Protein 2DTJ (pdb70)

Structure (mmCIF, N/CA/C/O backbone):
data_2DTJ
#
_entry.id   2DTJ
#
_cell.length_a   79.989
_cell.length_b   59.010
_cell.length_c   75.782
_cell.angle_alpha   90.00
_cell.angle_beta   116.25
_cell.angle_gamma   90.00
#
_symmetry.space_group_name_H-M   'C 1 2 1'
#
loop_
_entity.id
_entity.type
_entity.pdbx_description
1 polymer Aspartokinase
2 non-polymer THREONINE
3 non-polymer 'CITRIC ACID'
4 water water
#
loop_
_atom_site.group_PDB
_atom_site.id
_atom_site.type_symbol
_atom_site.label_atom_id
_atom_site.label_alt_id
_atom_site.label_comp_id
_atom_site.label_asym_id
_atom_site.label_entity_id
_atom_site.label_seq_id
_atom_site.pdbx_PDB_ins_code
_atom_site.Cartn_x
_atom_site.Cartn_y
_atom_site.Cartn_z
_atom_site.occupancy
_atom_site.B_iso_or_equiv
_atom_site.auth_seq_id
_atom_site.auth_comp_id
_atom_site.auth_asym_id
_atom_site.auth_atom_id
_atom_site.pdbx_PDB_model_num
ATOM 1 N N . ALA A 1 4 ? 19.687 -11.898 8.760 1.00 25.89 4 ALA A N 1
ATOM 2 C CA . ALA A 1 4 ? 18.958 -10.625 9.113 1.00 25.12 4 ALA A CA 1
ATOM 3 C C . ALA A 1 4 ? 19.476 -9.431 8.367 1.00 20.89 4 ALA A C 1
ATOM 4 O O . ALA A 1 4 ? 20.664 -9.120 8.428 1.00 24.04 4 ALA A O 1
ATOM 6 N N . VAL A 1 5 ? 18.556 -8.708 7.699 1.00 23.72 5 VAL A N 1
ATOM 7 C CA . VAL A 1 5 ? 18.949 -7.552 6.930 1.00 22.35 5 VAL A CA 1
ATOM 8 C C . VAL A 1 5 ? 17.931 -6.442 7.260 1.00 18.45 5 VAL A C 1
ATOM 9 O O . VAL A 1 5 ? 16.783 -6.628 7.039 1.00 22.50 5 VAL A O 1
ATOM 13 N N . LEU A 1 6 ? 18.384 -5.338 7.796 1.00 18.02 6 LEU A N 1
ATOM 14 C CA . LEU A 1 6 ? 17.457 -4.273 8.244 1.00 17.19 6 LEU A CA 1
ATOM 15 C C . LEU A 1 6 ? 17.380 -3.199 7.169 1.00 18.57 6 LEU A C 1
ATOM 16 O O . LEU A 1 6 ? 18.399 -2.799 6.647 1.00 20.92 6 LEU A O 1
ATOM 21 N N . THR A 1 7 ? 16.174 -2.731 6.917 1.00 16.69 7 THR A N 1
ATOM 22 C CA . THR A 1 7 ? 15.934 -1.748 5.877 1.00 21.23 7 THR A CA 1
ATOM 23 C C . THR A 1 7 ? 15.537 -0.378 6.313 1.00 22.94 7 THR A C 1
ATOM 24 O O . THR A 1 7 ? 15.676 0.577 5.543 1.00 26.98 7 THR A O 1
ATOM 28 N N . GLY A 1 8 ? 15.094 -0.182 7.549 1.00 19.34 8 GLY A N 1
ATOM 29 C CA . GLY A 1 8 ? 14.740 1.184 7.905 1.00 16.44 8 GLY A CA 1
ATOM 30 C C . GLY A 1 8 ? 14.158 1.273 9.288 1.00 15.45 8 GLY A C 1
ATOM 31 O O . GLY A 1 8 ? 13.794 0.264 9.852 1.00 13.95 8 GLY A O 1
ATOM 32 N N . VAL A 1 9 ? 13.997 2.504 9.738 1.00 15.38 9 VAL A N 1
ATOM 33 C CA . VAL A 1 9 ? 13.334 2.888 10.990 1.00 12.80 9 VAL A CA 1
ATOM 34 C C . VAL A 1 9 ? 12.195 3.800 10.580 1.00 13.97 9 VAL A C 1
ATOM 35 O O . VAL A 1 9 ? 12.451 4.847 9.911 1.00 18.07 9 VAL A O 1
ATOM 39 N N . ALA A 1 10 ? 10.959 3.396 10.902 1.00 13.13 10 ALA A N 1
ATOM 40 C CA . ALA A 1 10 ? 9.769 4.191 10.499 1.00 12.17 10 ALA A CA 1
ATOM 41 C C . ALA A 1 10 ? 9.153 4.818 11.726 1.00 14.87 10 ALA A C 1
ATOM 42 O O . ALA A 1 10 ? 9.032 4.136 12.751 1.00 17.17 10 ALA A O 1
ATOM 44 N N . THR A 1 11 ? 8.704 6.064 11.637 1.00 13.51 11 THR A N 1
ATOM 45 C CA . THR A 1 11 ? 8.071 6.749 12.731 1.00 12.70 11 THR A CA 1
ATOM 46 C C . THR A 1 11 ? 6.726 7.272 12.309 1.00 13.92 11 THR A C 1
ATOM 47 O O . THR A 1 11 ? 6.469 7.566 11.111 1.00 17.22 11 THR A O 1
ATOM 51 N N . ASP A 1 12 ? 5.830 7.345 13.269 1.00 14.64 12 ASP A N 1
ATOM 52 C CA . ASP A 1 12 ? 4.476 7.845 12.992 1.00 15.86 12 ASP A CA 1
ATOM 53 C C . ASP A 1 12 ? 3.985 8.568 14.221 1.00 14.77 12 ASP A C 1
ATOM 54 O O . ASP A 1 12 ? 3.821 7.972 15.273 1.00 14.06 12 ASP A O 1
ATOM 59 N N . LYS A 1 13 ? 3.623 9.865 14.065 1.00 14.43 13 LYS A N 1
ATOM 60 C CA . LYS A 1 13 ? 3.076 10.637 15.158 1.00 15.36 13 LYS A CA 1
ATOM 61 C C . LYS A 1 13 ? 1.679 11.119 14.826 1.00 15.63 13 LYS A C 1
ATOM 62 O O . LYS A 1 13 ? 1.162 12.077 15.454 1.00 18.79 13 LYS A O 1
ATOM 68 N N . SER A 1 14 ? 1.041 10.411 13.912 1.00 16.81 14 SER A N 1
ATOM 69 C CA . SER A 1 14 ? -0.323 10.812 13.463 1.00 17.26 14 SER A CA 1
ATOM 70 C C . SER A 1 14 ? -1.437 9.952 14.031 1.00 16.74 14 SER A C 1
ATOM 71 O O . SER A 1 14 ? -2.618 10.069 13.591 1.00 16.75 14 SER A O 1
ATOM 74 N N . GLU A 1 15 ? -1.122 9.106 15.007 1.00 16.38 15 GLU A N 1
ATOM 75 C CA . GLU A 1 15 ? -2.161 8.170 15.512 1.00 15.58 15 GLU A CA 1
ATOM 76 C C . GLU A 1 15 ? -2.566 8.400 16.943 1.00 13.79 15 GLU A C 1
ATOM 77 O O . GLU A 1 15 ? -1.853 9.030 17.700 1.00 15.96 15 GLU A O 1
ATOM 83 N N . ALA A 1 16 ? -3.714 7.865 17.317 1.00 12.99 16 ALA A N 1
ATOM 84 C CA . ALA A 1 16 ? -4.154 7.870 18.737 1.00 11.74 16 ALA A CA 1
ATOM 85 C C . ALA A 1 16 ? -4.241 6.399 19.062 1.00 12.43 16 ALA A C 1
ATOM 86 O O . ALA A 1 16 ? -4.296 5.582 18.171 1.00 11.65 16 ALA A O 1
ATOM 88 N N . LYS A 1 17 ? -4.232 6.075 20.347 1.00 9.85 17 LYS A N 1
ATOM 89 C CA . LYS A 1 17 ? -4.491 4.671 20.662 1.00 11.21 17 LYS A CA 1
ATOM 90 C C . LYS A 1 17 ? -5.670 4.640 21.568 1.00 11.89 17 LYS A C 1
ATOM 91 O O . LYS A 1 17 ? -5.920 5.551 22.352 1.00 13.81 17 LYS A O 1
ATOM 97 N N . VAL A 1 18 ? -6.473 3.622 21.427 1.00 9.46 18 VAL A N 1
ATOM 98 C CA . VAL A 1 18 ? -7.694 3.455 22.189 1.00 8.52 18 VAL A CA 1
ATOM 99 C C . VAL A 1 18 ? -7.688 2.074 22.775 1.00 10.34 18 VAL A C 1
ATOM 100 O O . VAL A 1 18 ? -7.289 1.133 22.106 1.00 9.14 18 VAL A O 1
ATOM 104 N N . THR A 1 19 ? -8.043 1.964 24.046 1.00 8.84 19 THR A N 1
ATOM 105 C CA . THR A 1 19 ? -7.977 0.627 24.694 1.00 10.44 19 THR A CA 1
ATOM 106 C C . THR A 1 19 ? -9.270 0.274 25.340 1.00 10.15 19 THR A C 1
ATOM 107 O O . THR A 1 19 ? -9.804 1.067 26.170 1.00 11.42 19 THR A O 1
ATOM 111 N N . VAL A 1 20 ? -9.855 -0.868 25.000 1.00 8.90 20 VAL A N 1
ATOM 112 C CA . VAL A 1 20 ? -11.051 -1.400 25.614 1.00 11.87 20 VAL A CA 1
ATOM 113 C C . VAL A 1 20 ? -10.534 -2.273 26.780 1.00 9.75 20 VAL A C 1
ATOM 114 O O . VAL A 1 20 ? -9.769 -3.242 26.553 1.00 8.66 20 VAL A O 1
ATOM 118 N N . LEU A 1 21 ? -10.961 -1.973 28.002 1.00 10.30 21 LEU A N 1
ATOM 119 C CA . LEU A 1 21 ? -10.457 -2.677 29.145 1.00 10.07 21 LEU A CA 1
ATOM 120 C C . LEU A 1 21 ? -11.490 -3.581 29.760 1.00 10.05 21 LEU A C 1
ATOM 121 O O . LEU A 1 21 ? -12.631 -3.224 29.880 1.00 11.15 21 LEU A O 1
ATOM 126 N N . GLY A 1 22 ? -11.127 -4.795 30.026 1.00 10.23 22 GLY A N 1
ATOM 127 C CA . GLY A 1 22 ? -12.049 -5.697 30.697 1.00 12.04 22 GLY A CA 1
ATOM 128 C C . GLY A 1 22 ? -13.044 -6.405 29.833 1.00 11.65 22 GLY A C 1
ATOM 129 O O . GLY A 1 22 ? -14.151 -6.692 30.303 1.00 13.02 22 GLY A O 1
ATOM 130 N N . ILE A 1 23 ? -12.689 -6.730 28.570 1.00 10.28 23 ILE A N 1
ATOM 131 C CA . ILE A 1 23 ? -13.642 -7.404 27.683 1.00 12.31 23 ILE A CA 1
ATOM 132 C C . ILE A 1 23 ? -13.660 -8.887 27.999 1.00 11.94 23 ILE A C 1
ATOM 133 O O . ILE A 1 23 ? -12.600 -9.492 28.303 1.00 12.54 23 ILE A O 1
ATOM 138 N N . SER A 1 24 ? -14.851 -9.494 27.978 1.00 14.06 24 SER A N 1
ATOM 139 C CA . SER A 1 24 ? -14.964 -10.935 28.273 1.00 13.05 24 SER A CA 1
ATOM 140 C C . SER A 1 24 ? -14.309 -11.772 27.241 1.00 11.77 24 SER A C 1
ATOM 141 O O . SER A 1 24 ? -14.521 -11.594 26.014 1.00 11.55 24 SER A O 1
ATOM 144 N N . ASP A 1 25 ? -13.474 -12.720 27.669 1.00 11.85 25 ASP A N 1
ATOM 145 C CA . ASP A 1 25 ? -12.792 -13.561 26.703 1.00 11.19 25 ASP A CA 1
ATOM 146 C C . ASP A 1 25 ? -13.650 -14.756 26.228 1.00 13.25 25 ASP A C 1
ATOM 147 O O . ASP A 1 25 ? -13.397 -15.926 26.571 1.00 16.44 25 ASP A O 1
ATOM 152 N N . LYS A 1 26 ? -14.608 -14.454 25.343 1.00 11.69 26 LYS A N 1
ATOM 153 C CA . LYS A 1 26 ? -15.518 -15.480 24.803 1.00 13.20 26 LYS A CA 1
ATOM 154 C C . LYS A 1 26 ? -15.814 -15.051 23.353 1.00 14.26 26 LYS A C 1
ATOM 155 O O . LYS A 1 26 ? -15.680 -13.864 23.030 1.00 12.16 26 LYS A O 1
ATOM 161 N N . PRO A 1 27 ? -16.195 -16.013 22.503 1.00 14.28 27 PRO A N 1
ATOM 162 C CA . PRO A 1 27 ? -16.475 -15.736 21.080 1.00 13.39 27 PRO A CA 1
ATOM 163 C C . PRO A 1 27 ? -17.473 -14.622 20.883 1.00 12.87 27 PRO A C 1
ATOM 164 O O . PRO A 1 27 ? -18.432 -14.494 21.646 1.00 18.42 27 PRO A O 1
ATOM 168 N N . GLY A 1 28 ? -17.168 -13.761 19.889 1.00 12.34 28 GLY A N 1
ATOM 169 C CA . GLY A 1 28 ? -18.052 -12.686 19.549 1.00 13.13 28 GLY A CA 1
ATOM 170 C C . GLY A 1 28 ? -17.867 -11.355 20.132 1.00 13.79 28 GLY A C 1
ATOM 171 O O . GLY A 1 28 ? -18.462 -10.405 19.664 1.00 14.11 28 GLY A O 1
ATOM 172 N N . GLU A 1 29 ? -16.966 -11.227 21.138 1.00 12.92 29 GLU A N 1
ATOM 173 C CA . GLU A 1 29 ? -16.834 -9.951 21.767 1.00 11.00 29 GLU A CA 1
ATOM 174 C C . GLU A 1 29 ? -15.975 -8.979 20.949 1.00 10.05 29 GLU A C 1
ATOM 175 O O . GLU A 1 29 ? -16.290 -7.797 20.845 1.00 12.87 29 GLU A O 1
ATOM 181 N N . ALA A 1 30 ? -14.882 -9.471 20.356 1.00 10.17 30 ALA A N 1
ATOM 182 C CA . ALA A 1 30 ? -14.023 -8.593 19.499 1.00 9.10 30 ALA A CA 1
ATOM 183 C C . ALA A 1 30 ? -14.900 -8.141 18.288 1.00 11.31 30 ALA A C 1
ATOM 184 O O . ALA A 1 30 ? -14.718 -7.081 17.752 1.00 12.19 30 ALA A O 1
ATOM 186 N N . ALA A 1 31 ? -15.784 -9.023 17.817 1.00 12.34 31 ALA A N 1
ATOM 187 C CA . ALA A 1 31 ? -16.627 -8.627 16.703 1.00 12.61 31 ALA A CA 1
ATOM 188 C C . ALA A 1 31 ? -17.455 -7.416 17.078 1.00 11.13 31 ALA A C 1
ATOM 189 O O . ALA A 1 31 ? -17.702 -6.595 16.230 1.00 11.78 31 ALA A O 1
ATOM 191 N N . LYS A 1 32 ? -17.923 -7.346 18.350 1.00 9.73 32 LYS A N 1
ATOM 192 C CA . LYS A 1 32 ? -18.755 -6.148 18.705 1.00 9.35 32 LYS A CA 1
ATOM 193 C C . LYS A 1 32 ? -17.915 -4.853 18.603 1.00 11.80 32 LYS A C 1
ATOM 194 O O . LYS A 1 32 ? -18.349 -3.827 18.057 1.00 13.12 32 LYS A O 1
ATOM 200 N N . VAL A 1 33 ? -16.673 -4.941 19.071 1.00 10.69 33 VAL A N 1
ATOM 201 C CA . VAL A 1 33 ? -15.794 -3.778 18.975 1.00 10.71 33 VAL A CA 1
ATOM 202 C C . VAL A 1 33 ? -15.559 -3.370 17.559 1.00 10.59 33 VAL A C 1
ATOM 203 O O . VAL A 1 33 ? -15.721 -2.205 17.192 1.00 10.67 33 VAL A O 1
ATOM 207 N N . PHE A 1 34 ? -15.156 -4.331 16.743 1.00 9.48 34 PHE A N 1
ATOM 208 C CA . PHE A 1 34 ? -14.734 -3.965 15.402 1.00 10.49 34 PHE A CA 1
ATOM 209 C C . PHE A 1 34 ? -15.844 -3.669 14.424 1.00 8.30 34 PHE A C 1
ATOM 210 O O . PHE A 1 34 ? -15.610 -2.889 13.510 1.00 10.24 34 PHE A O 1
ATOM 218 N N . ARG A 1 35 ? -16.993 -4.295 14.634 1.00 10.46 35 ARG A N 1
ATOM 219 C CA . ARG A 1 35 ? -18.149 -3.931 13.788 1.00 10.62 35 ARG A CA 1
ATOM 220 C C . ARG A 1 35 ? -18.517 -2.512 14.149 1.00 13.87 35 ARG A C 1
ATOM 221 O O . ARG A 1 35 ? -18.822 -1.709 13.241 1.00 12.64 35 ARG A O 1
ATOM 229 N N . ALA A 1 36 ? -18.509 -2.159 15.448 1.00 12.75 36 ALA A N 1
ATOM 230 C CA . ALA A 1 36 ? -18.838 -0.745 15.748 1.00 12.06 36 ALA A CA 1
ATOM 231 C C . ALA A 1 36 ? -17.868 0.245 15.076 1.00 12.65 36 ALA A C 1
ATOM 232 O O . ALA A 1 36 ? -18.264 1.289 14.561 1.00 14.19 36 ALA A O 1
ATOM 234 N N . LEU A 1 37 ? -16.565 -0.047 15.071 1.00 9.28 37 LEU A N 1
ATOM 235 C CA . LEU A 1 37 ? -15.621 0.859 14.450 1.00 9.18 37 LEU A CA 1
ATOM 236 C C . LEU A 1 37 ? -15.789 0.846 12.929 1.00 10.56 37 LEU A C 1
ATOM 237 O O . LEU A 1 37 ? -15.615 1.892 12.283 1.00 12.52 37 LEU A O 1
ATOM 242 N N . ALA A 1 38 ? -16.059 -0.325 12.327 1.00 11.13 38 ALA A N 1
ATOM 243 C CA . ALA A 1 38 ? -16.218 -0.327 10.862 1.00 12.57 38 ALA A CA 1
ATOM 244 C C . ALA A 1 38 ? -17.491 0.502 10.472 1.00 13.39 38 ALA A C 1
ATOM 245 O O . ALA A 1 38 ? -17.438 1.250 9.483 1.00 15.14 38 ALA A O 1
ATOM 247 N N . ASP A 1 39 ? -18.582 0.377 11.201 1.00 12.78 39 ASP A N 1
ATOM 248 C CA . ASP A 1 39 ? -19.824 1.101 10.850 1.00 15.16 39 ASP A CA 1
ATOM 249 C C . ASP A 1 39 ? -19.592 2.563 11.044 1.00 17.72 39 ASP A C 1
ATOM 250 O O . ASP A 1 39 ? -20.258 3.402 10.419 1.00 19.11 39 ASP A O 1
ATOM 255 N N . ALA A 1 40 ? -18.653 2.921 11.924 1.00 16.42 40 ALA A N 1
ATOM 256 C CA . ALA A 1 40 ? -18.341 4.337 12.132 1.00 16.32 40 ALA A CA 1
ATOM 257 C C . ALA A 1 40 ? -17.299 4.825 11.148 1.00 15.98 40 ALA A C 1
ATOM 258 O O . ALA A 1 40 ? -16.840 6.004 11.217 1.00 17.30 40 ALA A O 1
ATOM 260 N N . GLU A 1 41 ? -16.830 3.927 10.268 1.00 14.55 41 GLU A N 1
ATOM 261 C CA . GLU A 1 41 ? -15.833 4.335 9.290 1.00 18.87 41 GLU A CA 1
ATOM 262 C C . GLU A 1 41 ? -14.535 4.904 9.875 1.00 17.37 41 GLU A C 1
ATOM 263 O O . GLU A 1 41 ? -13.955 5.876 9.345 1.00 17.16 41 GLU A O 1
ATOM 269 N N . ILE A 1 42 ? -14.039 4.238 10.926 1.00 16.33 42 ILE A N 1
ATOM 270 C CA . ILE A 1 42 ? -12.819 4.600 11.589 1.00 15.43 42 ILE A CA 1
ATOM 271 C C . ILE A 1 42 ? -11.735 3.633 11.155 1.00 13.50 42 ILE A C 1
ATOM 272 O O . ILE A 1 42 ? -11.903 2.457 11.267 1.00 14.07 42 ILE A O 1
ATOM 277 N N . ASN A 1 43 ? -10.706 4.187 10.523 1.00 13.96 43 ASN A N 1
ATOM 278 C CA . ASN A 1 43 ? -9.590 3.369 10.007 1.00 12.35 43 ASN A CA 1
ATOM 279 C C . ASN A 1 43 ? -8.808 2.812 11.184 1.00 15.61 43 ASN A C 1
ATOM 280 O O . ASN A 1 43 ? -8.498 3.507 12.155 1.00 22.62 43 ASN A O 1
ATOM 285 N N . ILE A 1 44 ? -8.499 1.542 11.113 1.00 16.52 44 ILE A N 1
ATOM 286 C CA . ILE A 1 44 ? -7.766 0.863 12.183 1.00 20.44 44 ILE A CA 1
ATOM 287 C C . ILE A 1 44 ? -6.386 0.578 11.671 1.00 21.05 44 ILE A C 1
ATOM 288 O O . ILE A 1 44 ? -6.180 -0.075 10.580 1.00 21.04 44 ILE A O 1
ATOM 293 N N . ASP A 1 45 ? -5.388 1.019 12.404 1.00 15.79 45 ASP A N 1
ATOM 294 C CA . ASP A 1 45 ? -4.027 0.799 11.921 1.00 18.13 45 ASP A CA 1
ATOM 295 C C . ASP A 1 45 ? -3.354 -0.412 12.453 1.00 19.26 45 ASP A C 1
ATOM 296 O O . ASP A 1 45 ? -2.634 -1.086 11.694 1.00 22.30 45 ASP A O 1
ATOM 301 N N . MET A 1 46 ? -3.464 -0.626 13.757 1.00 14.38 46 MET A N 1
ATOM 302 C CA . MET A 1 46 ? -2.905 -1.835 14.387 1.00 14.80 46 MET A CA 1
ATOM 303 C C . MET A 1 46 ? -3.873 -2.289 15.465 1.00 13.59 46 MET A C 1
ATOM 304 O O . MET A 1 46 ? -4.616 -1.487 16.006 1.00 10.21 46 MET A O 1
ATOM 309 N N . VAL A 1 47 ? -3.946 -3.571 15.754 1.00 9.08 47 VAL A N 1
ATOM 310 C CA . VAL A 1 47 ? -4.790 -4.092 16.825 1.00 9.11 47 VAL A CA 1
ATOM 311 C C . VAL A 1 47 ? -3.898 -5.007 17.657 1.00 7.17 47 VAL A C 1
ATOM 312 O O . VAL A 1 47 ? -3.090 -5.790 17.080 1.00 8.48 47 VAL A O 1
ATOM 316 N N . LEU A 1 48 ? -4.005 -4.919 19.015 1.00 8.55 48 LEU A N 1
ATOM 317 C CA . LEU A 1 48 ? -3.214 -5.788 19.896 1.00 9.06 48 LEU A CA 1
ATOM 318 C C . LEU A 1 48 ? -4.107 -6.260 21.032 1.00 9.72 48 LEU A C 1
ATOM 319 O O . LEU A 1 48 ? -4.806 -5.496 21.676 1.00 9.74 48 LEU A O 1
ATOM 324 N N . GLN A 1 49 ? -4.211 -7.584 21.197 1.00 8.04 49 GLN A N 1
ATOM 325 C CA . GLN A 1 49 ? -4.951 -8.178 22.324 1.00 8.91 49 GLN A CA 1
ATOM 326 C C . GLN A 1 49 ? -4.051 -9.230 22.875 1.00 9.40 49 GLN A C 1
ATOM 327 O O . GLN A 1 49 ? -3.656 -10.111 22.101 1.00 8.67 49 GLN A O 1
ATOM 333 N N . ASN A 1 50 ? -3.713 -9.160 24.205 1.00 8.02 50 ASN A N 1
ATOM 334 C CA . ASN A 1 50 ? -2.880 -10.257 24.775 1.00 10.82 50 ASN A CA 1
ATOM 335 C C . ASN A 1 50 ? -3.839 -11.215 25.476 1.00 10.40 50 ASN A C 1
ATOM 336 O O . ASN A 1 50 ? -5.079 -11.031 25.488 1.00 10.43 50 ASN A O 1
ATOM 341 N N . VAL A 1 51 ? -3.285 -12.239 26.061 1.00 10.46 51 VAL A N 1
ATOM 342 C CA . VAL A 1 51 ? -4.080 -13.248 26.725 1.00 12.15 51 VAL A CA 1
ATOM 343 C C . VAL A 1 51 ? -4.857 -12.758 27.926 1.00 11.28 51 VAL A C 1
ATOM 344 O O . VAL A 1 51 ? -4.381 -11.920 28.671 1.00 14.06 51 VAL A O 1
ATOM 348 N N . SER A 1 52 ? -6.034 -13.376 28.133 1.00 12.76 52 SER A N 1
ATOM 349 C CA . SER A 1 52 ? -6.865 -13.033 29.275 1.00 12.71 52 SER A CA 1
ATOM 350 C C . SER A 1 52 ? -6.314 -13.566 30.555 1.00 15.86 52 SER A C 1
ATOM 351 O O . SER A 1 52 ? -5.523 -14.478 30.606 1.00 15.14 52 SER A O 1
ATOM 354 N N . SER A 1 53 ? -6.746 -12.936 31.612 1.00 15.73 53 SER A N 1
ATOM 355 C CA . SER A 1 53 ? -6.353 -13.364 32.929 1.00 18.16 53 SER A CA 1
ATOM 356 C C . SER A 1 53 ? -7.195 -14.593 33.300 1.00 20.47 53 SER A C 1
ATOM 357 O O . SER A 1 53 ? -8.389 -14.658 33.082 1.00 20.66 53 SER A O 1
ATOM 360 N N . VAL A 1 54 ? -6.551 -15.612 33.826 1.00 22.49 54 VAL A N 1
ATOM 361 C CA . VAL A 1 54 ? -7.283 -16.796 34.261 1.00 27.96 54 VAL A CA 1
ATOM 362 C C . VAL A 1 54 ? -8.251 -16.506 35.417 1.00 29.51 54 VAL A C 1
ATOM 363 O O . VAL A 1 54 ? -9.359 -17.053 35.490 1.00 29.37 54 VAL A O 1
ATOM 367 N N . GLU A 1 55 ? -7.865 -15.626 36.321 1.00 27.06 55 GLU A N 1
ATOM 368 C CA . GLU A 1 55 ? -8.739 -15.339 37.456 1.00 30.64 55 GLU A CA 1
ATOM 369 C C . GLU A 1 55 ? -10.007 -14.571 37.067 1.00 32.54 55 GLU A C 1
ATOM 370 O O . GLU A 1 55 ? -11.108 -14.793 37.602 1.00 30.80 55 GLU A O 1
ATOM 376 N N . ASP A 1 56 ? -9.853 -13.664 36.108 1.00 25.67 56 ASP A N 1
ATOM 377 C CA . ASP A 1 56 ? -10.986 -12.823 35.775 1.00 21.72 56 ASP A CA 1
ATOM 378 C C . ASP A 1 56 ? -11.710 -13.169 34.468 1.00 21.69 56 ASP A C 1
ATOM 379 O O . ASP A 1 56 ? -12.808 -12.655 34.262 1.00 19.08 56 ASP A O 1
ATOM 384 N N . GLY A 1 57 ? -11.092 -13.943 33.577 1.00 16.30 57 GLY A N 1
ATOM 385 C CA . GLY A 1 57 ? -11.767 -14.269 32.330 1.00 16.88 57 GLY A CA 1
ATOM 386 C C . GLY A 1 57 ? -11.878 -13.103 31.353 1.00 15.83 57 GLY A C 1
ATOM 387 O O . GLY A 1 57 ? -12.715 -13.178 30.440 1.00 17.09 57 GLY A O 1
ATOM 388 N N . THR A 1 58 ? -11.157 -12.028 31.636 1.00 15.12 58 THR A N 1
ATOM 389 C CA . THR A 1 58 ? -11.201 -10.841 30.758 1.00 13.77 58 THR A CA 1
ATOM 390 C C . THR A 1 58 ? -9.849 -10.464 30.211 1.00 13.33 58 THR A C 1
ATOM 391 O O . THR A 1 58 ? -8.785 -10.862 30.744 1.00 12.75 58 THR A O 1
ATOM 395 N N . THR A 1 59 ? -9.865 -9.680 29.117 1.00 11.72 59 THR A N 1
ATOM 396 C CA . THR A 1 59 ? -8.666 -9.165 28.562 1.00 11.00 59 THR A CA 1
ATOM 397 C C . THR A 1 59 ? -8.839 -7.760 28.092 1.00 11.61 59 THR A C 1
ATOM 398 O O . THR A 1 59 ? -9.872 -7.185 28.403 1.00 10.80 59 THR A O 1
ATOM 402 N N . ASP A 1 60 ? -7.864 -7.163 27.426 1.00 10.83 60 ASP A N 1
ATOM 403 C CA . ASP A 1 60 ? -8.024 -5.767 26.931 1.00 8.69 60 ASP A CA 1
ATOM 404 C C . ASP A 1 60 ? -7.719 -5.783 25.427 1.00 9.16 60 ASP A C 1
ATOM 405 O O . ASP A 1 60 ? -6.962 -6.694 24.968 1.00 8.20 60 ASP A O 1
ATOM 410 N N . ILE A 1 61 ? -8.293 -4.841 24.667 1.00 8.43 61 ILE A N 1
ATOM 411 C CA . ILE A 1 61 ? -7.940 -4.774 23.228 1.00 6.20 61 ILE A CA 1
ATOM 412 C C . ILE A 1 61 ? -7.499 -3.347 22.940 1.00 8.19 61 ILE A C 1
ATOM 413 O O . ILE A 1 61 ? -8.294 -2.402 23.236 1.00 9.11 61 ILE A O 1
ATOM 418 N N . THR A 1 62 ? -6.323 -3.158 22.369 1.00 8.69 62 THR A N 1
ATOM 419 C CA . THR A 1 62 ? -5.866 -1.820 22.026 1.00 7.22 62 THR A CA 1
ATOM 420 C C . THR A 1 62 ? -5.785 -1.724 20.512 1.00 9.94 62 THR A C 1
ATOM 421 O O . THR A 1 62 ? -5.453 -2.706 19.847 1.00 10.28 62 THR A O 1
ATOM 425 N N . PHE A 1 63 ? -6.170 -0.562 19.966 1.00 8.19 63 PHE A N 1
ATOM 426 C CA . PHE A 1 63 ? -5.971 -0.355 18.511 1.00 6.99 63 PHE A CA 1
ATOM 427 C C . PHE A 1 63 ? -5.486 1.059 18.298 1.00 9.36 63 PHE A C 1
ATOM 428 O O . PHE A 1 63 ? -5.639 1.901 19.192 1.00 10.10 63 PHE A O 1
ATOM 436 N N . THR A 1 64 ? -4.905 1.301 17.150 1.00 9.82 64 THR A N 1
ATOM 437 C CA . THR A 1 64 ? -4.516 2.709 16.828 1.00 9.93 64 THR A CA 1
ATOM 438 C C . THR A 1 64 ? -5.384 3.106 15.625 1.00 12.70 64 THR A C 1
ATOM 439 O O . THR A 1 64 ? -5.909 2.281 14.897 1.00 11.84 64 THR A O 1
ATOM 443 N N . CYS A 1 65 ? -5.565 4.407 15.508 1.00 11.55 65 CYS A N 1
ATOM 444 C CA . CYS A 1 65 ? -6.378 4.972 14.436 1.00 12.44 65 CYS A CA 1
ATOM 445 C C . CYS A 1 65 ? -5.916 6.398 14.228 1.00 12.09 65 CYS A C 1
ATOM 446 O O . CYS A 1 65 ? -5.134 6.958 14.997 1.00 12.72 65 CYS A O 1
ATOM 449 N N . PRO A 1 66 ? -6.400 7.040 13.148 1.00 12.41 66 PRO A N 1
ATOM 450 C CA . PRO A 1 66 ? -5.948 8.424 12.952 1.00 15.34 66 PRO A CA 1
ATOM 451 C C . PRO A 1 66 ? -6.255 9.249 14.195 1.00 13.61 66 PRO A C 1
ATOM 452 O O . PRO A 1 66 ? -7.297 9.120 14.821 1.00 14.11 66 PRO A O 1
ATOM 456 N N . ARG A 1 67 ? -5.374 10.174 14.554 1.00 12.94 67 ARG A N 1
ATOM 457 C CA . ARG A 1 67 ? -5.572 10.891 15.789 1.00 13.53 67 ARG A CA 1
ATOM 458 C C . ARG A 1 67 ? -6.887 11.688 15.880 1.00 16.76 67 ARG A C 1
ATOM 459 O O . ARG A 1 67 ? -7.559 11.776 16.962 1.00 17.07 67 ARG A O 1
ATOM 467 N N . SER A 1 68 ? -7.291 12.240 14.743 1.00 17.17 68 SER A N 1
ATOM 468 C CA . SER A 1 68 ? -8.543 13.010 14.699 1.00 16.83 68 SER A CA 1
ATOM 469 C C . SER A 1 68 ? -9.792 12.167 14.931 1.00 17.49 68 SER A C 1
ATOM 470 O O . SER A 1 68 ? -10.865 12.718 15.160 1.00 20.72 68 SER A O 1
ATOM 473 N N . ASP A 1 69 ? -9.683 10.836 14.831 1.00 14.71 69 ASP A N 1
ATOM 474 C CA . ASP A 1 69 ? -10.851 9.954 15.073 1.00 14.66 69 ASP A CA 1
ATOM 475 C C . ASP A 1 69 ? -10.725 9.220 16.423 1.00 14.40 69 ASP A C 1
ATOM 476 O O . ASP A 1 69 ? -11.629 8.463 16.798 1.00 14.93 69 ASP A O 1
ATOM 481 N N . GLY A 1 70 ? -9.644 9.430 17.133 1.00 13.67 70 GLY A N 1
ATOM 482 C CA . GLY A 1 70 ? -9.462 8.741 18.431 1.00 13.70 70 GLY A CA 1
ATOM 483 C C . GLY A 1 70 ? -10.466 8.957 19.544 1.00 11.98 70 GLY A C 1
ATOM 484 O O . GLY A 1 70 ? -10.995 7.999 20.134 1.00 11.56 70 GLY A O 1
ATOM 485 N N . ARG A 1 71 ? -10.860 10.201 19.782 1.00 12.32 71 ARG A N 1
ATOM 486 C CA . ARG A 1 71 ? -11.827 10.486 20.811 1.00 14.10 71 ARG A CA 1
ATOM 487 C C . ARG A 1 71 ? -13.212 9.889 20.417 1.00 11.88 71 ARG A C 1
ATOM 488 O O . ARG A 1 71 ? -13.901 9.262 21.216 1.00 11.10 71 ARG A O 1
ATOM 496 N N . ARG A 1 72 ? -13.603 10.092 19.160 1.00 12.16 72 ARG A N 1
ATOM 497 C CA . ARG A 1 72 ? -14.846 9.508 18.680 1.00 11.95 72 ARG A CA 1
ATOM 498 C C . ARG A 1 72 ? -14.838 7.983 18.732 1.00 10.16 72 ARG A C 1
ATOM 499 O O . ARG A 1 72 ? -15.825 7.381 19.111 1.00 11.16 72 ARG A O 1
ATOM 507 N N . ALA A 1 73 ? -13.727 7.364 18.420 1.00 11.41 73 ALA A N 1
ATOM 508 C CA . ALA A 1 73 ? -13.689 5.897 18.474 1.00 11.08 73 ALA A CA 1
ATOM 509 C C . ALA A 1 73 ? -13.881 5.465 19.926 1.00 11.68 73 ALA A C 1
ATOM 510 O O . ALA A 1 73 ? -14.634 4.534 20.212 1.00 11.52 73 ALA A O 1
ATOM 512 N N . MET A 1 74 ? -13.199 6.122 20.846 1.00 10.58 74 MET A N 1
ATOM 513 C CA . MET A 1 74 ? -13.411 5.758 22.228 1.00 11.39 74 MET A CA 1
ATOM 514 C C . MET A 1 74 ? -14.868 5.955 22.676 1.00 11.52 74 MET A C 1
ATOM 515 O O . MET A 1 74 ? -15.446 5.064 23.348 1.00 9.61 74 MET A O 1
ATOM 520 N N . GLU A 1 75 ? -15.516 7.078 22.256 1.00 10.71 75 GLU A N 1
ATOM 521 C CA . GLU A 1 75 ? -16.832 7.296 22.723 1.00 10.21 75 GLU A CA 1
ATOM 522 C C . GLU A 1 75 ? -17.858 6.346 22.041 1.00 9.96 75 GLU A C 1
ATOM 523 O O . GLU A 1 75 ? -18.804 5.875 22.654 1.00 12.75 75 GLU A O 1
ATOM 529 N N . ILE A 1 76 ? -17.653 5.993 20.755 1.00 11.42 76 ILE A N 1
ATOM 530 C CA . ILE A 1 76 ? -18.583 5.041 20.149 1.00 13.17 76 ILE A CA 1
ATOM 531 C C . ILE A 1 76 ? -18.444 3.697 20.860 1.00 11.05 76 ILE A C 1
ATOM 532 O O . ILE A 1 76 ? -19.469 2.996 21.033 1.00 12.85 76 ILE A O 1
ATOM 537 N N . LEU A 1 77 ? -17.234 3.332 21.336 1.00 11.18 77 LEU A N 1
ATOM 538 C CA . LEU A 1 77 ? -17.106 2.083 22.036 1.00 11.20 77 LEU A CA 1
ATOM 539 C C . LEU A 1 77 ? -17.667 2.164 23.449 1.00 11.10 77 LEU A C 1
ATOM 540 O O . LEU A 1 77 ? -18.161 1.160 23.974 1.00 10.62 77 LEU A O 1
ATOM 545 N N . LYS A 1 78 ? -17.665 3.351 24.040 1.00 11.67 78 LYS A N 1
ATOM 546 C CA . LYS A 1 78 ? -18.301 3.457 25.362 1.00 13.16 78 LYS A CA 1
ATOM 547 C C . LYS A 1 78 ? -19.827 3.171 25.301 1.00 13.31 78 LYS A C 1
ATOM 548 O O . LYS A 1 78 ? -20.432 2.815 26.315 1.00 14.51 78 LYS A O 1
ATOM 554 N N . LYS A 1 79 ? -20.427 3.305 24.115 1.00 13.62 79 LYS A N 1
ATOM 555 C CA . LYS A 1 79 ? -21.864 2.957 23.954 1.00 14.99 79 LYS A CA 1
ATOM 556 C C . LYS A 1 79 ? -22.093 1.479 24.164 1.00 18.12 79 LYS A C 1
ATOM 557 O O . LYS A 1 79 ? -23.249 1.074 24.389 1.00 23.83 79 LYS A O 1
ATOM 563 N N . LEU A 1 80 ? -21.033 0.656 24.092 1.00 16.84 80 LEU A N 1
ATOM 564 C CA . LEU A 1 80 ? -21.136 -0.803 24.255 1.00 16.26 80 LEU A CA 1
ATOM 565 C C . LEU A 1 80 ? -20.567 -1.290 25.579 1.00 19.08 80 LEU A C 1
ATOM 566 O O . LEU A 1 80 ? -20.552 -2.523 25.846 1.00 19.12 80 LEU A O 1
ATOM 571 N N . GLN A 1 81 ? -20.087 -0.365 26.395 1.00 17.13 81 GLN A N 1
ATOM 572 C CA . GLN A 1 81 ? -19.390 -0.786 27.630 1.00 19.23 81 GLN A CA 1
ATOM 573 C C . GLN A 1 81 ? -20.277 -1.568 28.623 1.00 20.82 81 GLN A C 1
ATOM 574 O O . GLN A 1 81 ? -19.886 -2.585 29.172 1.00 18.74 81 GLN A O 1
ATOM 580 N N . VAL A 1 82 ? -21.479 -1.096 28.852 1.00 19.72 82 VAL A N 1
ATOM 581 C CA . VAL A 1 82 ? -22.324 -1.777 29.823 1.00 20.09 82 VAL A CA 1
ATOM 582 C C . VAL A 1 82 ? -22.766 -3.179 29.436 1.00 20.60 82 VAL A C 1
ATOM 583 O O . VAL A 1 82 ? -22.648 -4.111 30.243 1.00 23.82 82 VAL A O 1
ATOM 587 N N . GLN A 1 83 ? -23.231 -3.333 28.199 1.00 22.19 83 GLN A N 1
ATOM 588 C CA . GLN A 1 83 ? -23.608 -4.610 27.692 1.00 25.36 83 GLN A CA 1
ATOM 589 C C . GLN A 1 83 ? -22.439 -5.618 27.807 1.00 28.16 83 GLN A C 1
ATOM 590 O O . GLN A 1 83 ? -22.660 -6.779 28.114 1.00 28.72 83 GLN A O 1
ATOM 596 N N . GLY A 1 84 ? -21.206 -5.204 27.546 1.00 26.95 84 GLY A N 1
ATOM 597 C CA . GLY A 1 84 ? -20.109 -6.181 27.685 1.00 24.99 84 GLY A CA 1
ATOM 598 C C . GLY A 1 84 ? -19.508 -6.252 29.061 1.00 23.74 84 GLY A C 1
ATOM 599 O O . GLY A 1 84 ? -18.535 -6.986 29.306 1.00 22.04 84 GLY A O 1
ATOM 600 N N . ASN A 1 85 ? -20.068 -5.462 29.975 1.00 20.80 85 ASN A N 1
ATOM 601 C CA . ASN A 1 85 ? -19.482 -5.313 31.322 1.00 24.99 85 ASN A CA 1
ATOM 602 C C . ASN A 1 85 ? -17.997 -4.990 31.286 1.00 25.47 85 ASN A C 1
ATOM 603 O O . ASN A 1 85 ? -17.215 -5.534 32.077 1.00 21.00 85 ASN A O 1
ATOM 608 N N . TRP A 1 86 ? -17.598 -4.098 30.383 1.00 23.53 86 TRP A N 1
ATOM 609 C CA . TRP A 1 86 ? -16.189 -3.678 30.365 1.00 20.71 86 TRP A CA 1
ATOM 610 C C . TRP A 1 86 ? -15.890 -2.722 31.483 1.00 21.76 86 TRP A C 1
ATOM 611 O O . TRP A 1 86 ? -16.743 -1.983 31.897 1.00 22.84 86 TRP A O 1
ATOM 622 N N . THR A 1 87 ? -14.661 -2.758 31.971 1.00 24.57 87 THR A N 1
ATOM 623 C CA . THR A 1 87 ? -14.260 -1.862 32.957 1.00 24.25 87 THR A CA 1
ATOM 624 C C . THR A 1 87 ? -14.231 -0.405 32.442 1.00 26.60 87 THR A C 1
ATOM 625 O O . THR A 1 87 ? -14.523 0.519 33.211 1.00 27.98 87 THR A O 1
ATOM 629 N N . ASN A 1 88 ? -13.909 -0.203 31.151 1.00 24.23 88 ASN A N 1
ATOM 630 C CA . ASN A 1 88 ? -13.688 1.160 30.630 1.00 17.19 88 ASN A CA 1
ATOM 631 C C . ASN A 1 88 ? -13.152 1.161 29.166 1.00 16.74 88 ASN A C 1
ATOM 632 O O . ASN A 1 88 ? -12.878 0.111 28.595 1.00 16.15 88 ASN A O 1
ATOM 637 N N . VAL A 1 89 ? -13.020 2.352 28.561 1.00 13.82 89 VAL A N 1
ATOM 638 C CA . VAL A 1 89 ? -12.460 2.538 27.229 1.00 12.96 89 VAL A CA 1
ATOM 639 C C . VAL A 1 89 ? -11.653 3.786 27.381 1.00 12.96 89 VAL A C 1
ATOM 640 O O . VAL A 1 89 ? -12.160 4.795 27.843 1.00 14.74 89 VAL A O 1
ATOM 644 N N . LEU A 1 90 ? -10.371 3.694 27.104 1.00 12.99 90 LEU A N 1
ATOM 645 C CA . LEU A 1 90 ? -9.443 4.837 27.270 1.00 13.00 90 LEU A CA 1
ATOM 646 C C . LEU A 1 90 ? -8.975 5.327 25.918 1.00 12.30 90 LEU A C 1
ATOM 647 O O . LEU A 1 90 ? -8.990 4.598 24.934 1.00 12.66 90 LEU A O 1
ATOM 652 N N . TYR A 1 91 ? -8.529 6.581 25.869 1.00 11.24 91 TYR A N 1
ATOM 653 C CA . TYR A 1 91 ? -8.045 7.243 24.627 1.00 12.39 91 TYR A CA 1
ATOM 654 C C . TYR A 1 91 ? -6.771 7.977 24.952 1.00 15.28 91 TYR A C 1
ATOM 655 O O . TYR A 1 91 ? -6.669 8.543 26.060 1.00 15.62 91 TYR A O 1
ATOM 664 N N . ASP A 1 92 ? -5.785 7.923 24.055 1.00 11.45 92 ASP A N 1
ATOM 665 C CA . ASP A 1 92 ? -4.493 8.587 24.263 1.00 11.59 92 ASP A CA 1
ATOM 666 C C . ASP A 1 92 ? -4.122 9.210 22.931 1.00 11.57 92 ASP A C 1
ATOM 667 O O . ASP A 1 92 ? -3.882 8.522 21.954 1.00 11.68 92 ASP A O 1
ATOM 672 N N . ASP A 1 93 ? -4.053 10.548 22.847 1.00 11.58 93 ASP A N 1
ATOM 673 C CA . ASP A 1 93 ? -3.657 11.179 21.606 1.00 13.67 93 ASP A CA 1
ATOM 674 C C . ASP A 1 93 ? -2.235 11.695 21.655 1.00 11.72 93 ASP A C 1
ATOM 675 O O . ASP A 1 93 ? -1.856 12.659 20.923 1.00 14.53 93 ASP A O 1
ATOM 680 N N . GLN A 1 94 ? -1.402 11.103 22.521 1.00 10.92 94 GLN A N 1
ATOM 681 C CA . GLN A 1 94 ? -0.021 11.572 22.610 1.00 10.89 94 GLN A CA 1
ATOM 682 C C . GLN A 1 94 ? 0.936 10.402 22.310 1.00 13.24 94 GLN A C 1
ATOM 683 O O . GLN A 1 94 ? 2.033 10.328 22.798 1.00 18.53 94 GLN A O 1
ATOM 689 N N . VAL A 1 95 ? 0.483 9.435 21.541 1.00 15.60 95 VAL A N 1
ATOM 690 C CA . VAL A 1 95 ? 1.316 8.283 21.298 1.00 13.52 95 VAL A CA 1
ATOM 691 C C . VAL A 1 95 ? 2.108 8.394 20.025 1.00 13.77 95 VAL A C 1
ATOM 692 O O . VAL A 1 95 ? 1.709 9.029 19.061 1.00 16.85 95 VAL A O 1
ATOM 696 N N . GLY A 1 96 ? 3.325 7.833 20.039 1.00 15.38 96 GLY A N 1
ATOM 697 C CA . GLY A 1 96 ? 4.158 7.775 18.849 1.00 12.49 96 GLY A CA 1
ATOM 698 C C . GLY A 1 96 ? 4.374 6.286 18.560 1.00 12.27 96 GLY A C 1
ATOM 699 O O . GLY A 1 96 ? 4.324 5.478 19.478 1.00 12.32 96 GLY A O 1
ATOM 700 N N . LYS A 1 97 ? 4.549 5.976 17.284 1.00 11.46 97 LYS A N 1
ATOM 701 C CA . LYS A 1 97 ? 4.849 4.589 16.839 1.00 10.75 97 LYS A CA 1
ATOM 702 C C . LYS A 1 97 ? 6.179 4.561 16.193 1.00 11.42 97 LYS A C 1
ATOM 703 O O . LYS A 1 97 ? 6.452 5.373 15.338 1.00 13.43 97 LYS A O 1
ATOM 709 N N . VAL A 1 98 ? 7.064 3.643 16.598 1.00 10.67 98 VAL A N 1
ATOM 710 C CA . VAL A 1 98 ? 8.380 3.521 15.959 1.00 14.29 98 VAL A CA 1
ATOM 711 C C . VAL A 1 98 ? 8.622 2.074 15.618 1.00 11.93 98 VAL A C 1
ATOM 712 O O . VAL A 1 98 ? 8.269 1.197 16.413 1.00 10.29 98 VAL A O 1
ATOM 716 N N . SER A 1 99 ? 9.146 1.827 14.405 1.00 10.77 99 SER A N 1
ATOM 717 C CA . SER A 1 99 ? 9.283 0.460 13.942 1.00 11.10 99 SER A CA 1
ATOM 718 C C . SER A 1 99 ? 10.568 0.255 13.279 1.00 11.90 99 SER A C 1
ATOM 719 O O . SER A 1 99 ? 11.160 1.179 12.652 1.00 13.58 99 SER A O 1
ATOM 722 N N . LEU A 1 100 ? 11.092 -0.953 13.430 1.00 10.46 100 LEU A N 1
ATOM 723 C CA . LEU A 1 100 ? 12.262 -1.374 12.709 1.00 9.74 100 LEU A CA 1
ATOM 724 C C . LEU A 1 100 ? 11.806 -2.376 11.643 1.00 12.16 100 LEU A C 1
ATOM 725 O O . LEU A 1 100 ? 11.071 -3.338 11.960 1.00 10.68 100 LEU A O 1
ATOM 730 N N . VAL A 1 101 ? 12.203 -2.171 10.386 1.00 10.97 101 VAL A N 1
ATOM 731 C CA . VAL A 1 101 ? 11.745 -3.044 9.278 1.00 13.77 101 VAL A CA 1
ATOM 732 C C . VAL A 1 101 ? 12.948 -3.843 8.746 1.00 14.92 101 VAL A C 1
ATOM 733 O O . VAL A 1 101 ? 14.014 -3.299 8.635 1.00 14.27 101 VAL A O 1
ATOM 737 N N . GLY A 1 102 ? 12.750 -5.111 8.411 1.00 16.89 102 GLY A N 1
ATOM 738 C CA . GLY A 1 102 ? 13.897 -5.896 7.927 1.00 15.73 102 GLY A CA 1
ATOM 739 C C . GLY A 1 102 ? 13.439 -7.291 7.621 1.00 16.76 102 GLY A C 1
ATOM 740 O O . GLY A 1 102 ? 12.292 -7.602 7.799 1.00 22.50 102 GLY A O 1
ATOM 741 N N . ALA A 1 103 ? 14.318 -8.079 7.032 1.00 22.76 103 ALA A N 1
ATOM 742 C CA . ALA A 1 103 ? 14.054 -9.473 6.672 1.00 22.89 103 ALA A CA 1
ATOM 743 C C . ALA A 1 103 ? 14.871 -10.378 7.591 1.00 22.01 103 ALA A C 1
ATOM 744 O O . ALA A 1 103 ? 15.953 -10.016 8.029 1.00 21.47 103 ALA A O 1
ATOM 746 N N . GLY A 1 104 ? 14.318 -11.567 7.838 1.00 27.98 104 GLY A N 1
ATOM 747 C CA . GLY A 1 104 ? 15.055 -12.589 8.585 1.00 27.94 104 GLY A CA 1
ATOM 748 C C . GLY A 1 104 ? 15.313 -12.359 10.071 1.00 28.42 104 GLY A C 1
ATOM 749 O O . GLY A 1 104 ? 16.339 -12.705 10.642 1.00 31.55 104 GLY A O 1
ATOM 750 N N . MET A 1 105 ? 14.417 -11.623 10.675 1.00 25.39 105 MET A N 1
ATOM 751 C CA . MET A 1 105 ? 14.472 -11.384 12.107 1.00 20.47 105 MET A CA 1
ATOM 752 C C . MET A 1 105 ? 14.099 -12.619 12.959 1.00 20.89 105 MET A C 1
ATOM 753 O O . MET A 1 105 ? 14.629 -12.750 14.080 1.00 21.61 105 MET A O 1
ATOM 758 N N . LYS A 1 106 ? 13.205 -13.491 12.474 1.00 18.22 106 LYS A N 1
ATOM 759 C CA . LYS A 1 106 ? 12.745 -14.636 13.247 1.00 20.09 106 LYS A CA 1
ATOM 760 C C . LYS A 1 106 ? 13.896 -15.502 13.614 1.00 21.64 106 LYS A C 1
ATOM 761 O O . LYS A 1 106 ? 13.913 -16.030 14.703 1.00 23.00 106 LYS A O 1
ATOM 767 N N . SER A 1 107 ? 14.857 -15.652 12.716 1.00 20.61 107 SER A N 1
ATOM 768 C CA . SER A 1 107 ? 16.009 -16.513 13.060 1.00 19.05 107 SER A CA 1
ATOM 769 C C . SER A 1 107 ? 17.136 -15.741 13.788 1.00 18.68 107 SER A C 1
ATOM 770 O O . SER A 1 107 ? 18.204 -16.299 14.170 1.00 20.86 107 SER A O 1
ATOM 773 N N . HIS A 1 108 ? 16.938 -14.450 14.032 1.00 17.32 108 HIS A N 1
ATOM 774 C CA . HIS A 1 108 ? 17.947 -13.619 14.720 1.00 16.79 108 HIS A CA 1
ATOM 775 C C . HIS A 1 108 ? 17.291 -12.858 15.887 1.00 15.71 108 HIS A C 1
ATOM 776 O O . HIS A 1 108 ? 17.086 -11.626 15.818 1.00 15.06 108 HIS A O 1
ATOM 783 N N . PRO A 1 109 ? 16.983 -13.574 16.992 1.00 15.81 109 PRO A N 1
ATOM 784 C CA . PRO A 1 109 ? 16.341 -12.886 18.117 1.00 13.85 109 PRO A CA 1
ATOM 785 C C . PRO A 1 109 ? 17.168 -11.729 18.682 1.00 12.28 109 PRO A C 1
ATOM 786 O O . PRO A 1 109 ? 16.617 -10.897 19.423 1.00 12.23 109 PRO A O 1
ATOM 790 N N . GLY A 1 110 ? 18.467 -11.709 18.440 1.00 12.24 110 GLY A N 1
ATOM 791 C CA . GLY A 1 110 ? 19.304 -10.589 18.842 1.00 11.61 110 GLY A CA 1
ATOM 792 C C . GLY A 1 110 ? 18.772 -9.231 18.330 1.00 13.60 110 GLY A C 1
ATOM 793 O O . GLY A 1 110 ? 18.912 -8.212 18.966 1.00 14.03 110 GLY A O 1
ATOM 794 N N . VAL A 1 111 ? 18.119 -9.231 17.160 1.00 12.31 111 VAL A N 1
ATOM 795 C CA . VAL A 1 111 ? 17.514 -8.003 16.608 1.00 11.20 111 VAL A CA 1
ATOM 796 C C . VAL A 1 111 ? 16.415 -7.473 17.584 1.00 10.96 111 VAL A C 1
ATOM 797 O O . VAL A 1 111 ? 16.423 -6.293 17.923 1.00 11.89 111 VAL A O 1
ATOM 801 N N . THR A 1 112 ? 15.515 -8.350 18.016 1.00 11.88 112 THR A N 1
ATOM 802 C CA . THR A 1 112 ? 14.525 -7.909 19.041 1.00 11.58 112 THR A CA 1
ATOM 803 C C . THR A 1 112 ? 15.171 -7.440 20.350 1.00 9.97 112 THR A C 1
ATOM 804 O O . THR A 1 112 ? 14.795 -6.430 20.924 1.00 10.60 112 THR A O 1
ATOM 808 N N . ALA A 1 113 ? 16.134 -8.206 20.821 1.00 13.73 113 ALA A N 1
ATOM 809 C CA . ALA A 1 113 ? 16.767 -7.790 22.090 1.00 10.50 113 ALA A CA 1
ATOM 810 C C . ALA A 1 113 ? 17.421 -6.405 21.912 1.00 10.39 113 ALA A C 1
ATOM 811 O O . ALA A 1 113 ? 17.262 -5.525 22.797 1.00 11.76 113 ALA A O 1
ATOM 813 N N . GLU A 1 114 ? 18.169 -6.207 20.819 1.00 10.36 114 GLU A N 1
ATOM 814 C CA . GLU A 1 114 ? 18.880 -4.925 20.561 1.00 11.01 114 GLU A CA 1
ATOM 815 C C . GLU A 1 114 ? 17.912 -3.774 20.404 1.00 12.30 114 GLU A C 1
ATOM 816 O O . GLU A 1 114 ? 18.198 -2.631 20.809 1.00 13.73 114 GLU A O 1
ATOM 822 N N . PHE A 1 115 ? 16.750 -4.067 19.826 1.00 10.80 115 PHE A N 1
ATOM 823 C CA . PHE A 1 115 ? 15.718 -3.001 19.678 1.00 10.35 115 PHE A CA 1
ATOM 824 C C . PHE A 1 115 ? 15.334 -2.516 21.085 1.00 9.07 115 PHE A C 1
ATOM 825 O O . PHE A 1 115 ? 15.243 -1.318 21.372 1.00 11.51 115 PHE A O 1
ATOM 833 N N . MET A 1 116 ? 15.023 -3.447 21.962 1.00 9.39 116 MET A N 1
ATOM 834 C CA . MET A 1 116 ? 14.653 -3.080 23.320 1.00 8.96 116 MET A CA 1
ATOM 835 C C . MET A 1 116 ? 15.784 -2.411 24.093 1.00 13.05 116 MET A C 1
ATOM 836 O O . MET A 1 116 ? 15.512 -1.496 24.931 1.00 11.26 116 MET A O 1
ATOM 841 N N . GLU A 1 117 ? 16.986 -2.937 23.912 1.00 12.52 117 GLU A N 1
ATOM 842 C CA . GLU A 1 117 ? 18.133 -2.285 24.594 1.00 12.00 117 GLU A CA 1
ATOM 843 C C . GLU A 1 117 ? 18.345 -0.879 24.143 1.00 13.95 117 GLU A C 1
ATOM 844 O O . GLU A 1 117 ? 18.682 0.015 24.939 1.00 13.58 117 GLU A O 1
ATOM 850 N N . ALA A 1 118 ? 18.147 -0.645 22.860 1.00 11.95 118 ALA A N 1
ATOM 851 C CA . ALA A 1 118 ? 18.332 0.672 22.322 1.00 13.68 118 ALA A CA 1
ATOM 852 C C . ALA A 1 118 ? 17.432 1.672 23.003 1.00 13.43 118 ALA A C 1
ATOM 853 O O . ALA A 1 118 ? 17.874 2.773 23.407 1.00 14.46 118 ALA A O 1
ATOM 855 N N . LEU A 1 119 ? 16.169 1.319 23.130 1.00 12.85 119 LEU A N 1
ATOM 856 C CA . LEU A 1 119 ? 15.247 2.238 23.740 1.00 10.07 119 LEU A CA 1
ATOM 857 C C . LEU A 1 119 ? 15.540 2.401 25.231 1.00 13.83 119 LEU A C 1
ATOM 858 O O . LEU A 1 119 ? 15.423 3.483 25.750 1.00 13.10 119 LEU A O 1
ATOM 863 N N . ARG A 1 120 ? 15.914 1.325 25.884 1.00 10.17 120 ARG A N 1
ATOM 864 C CA . ARG A 1 120 ? 16.244 1.411 27.292 1.00 11.15 120 ARG A CA 1
ATOM 865 C C . ARG A 1 120 ? 17.398 2.427 27.469 1.00 13.72 120 ARG A C 1
ATOM 866 O O . ARG A 1 120 ? 17.339 3.215 28.399 1.00 14.65 120 ARG A O 1
ATOM 874 N N . ASP A 1 121 ? 18.404 2.305 26.611 1.00 15.32 121 ASP A N 1
ATOM 875 C CA . ASP A 1 121 ? 19.619 3.117 26.809 1.00 13.61 121 ASP A CA 1
ATOM 876 C C . ASP A 1 121 ? 19.354 4.591 26.554 1.00 18.16 121 ASP A C 1
ATOM 877 O O . ASP A 1 121 ? 20.203 5.439 26.923 1.00 19.55 121 ASP A O 1
ATOM 882 N N . VAL A 1 122 ? 18.246 4.945 25.906 1.00 15.88 122 VAL A N 1
ATOM 883 C CA . VAL A 1 122 ? 17.892 6.373 25.836 1.00 16.00 122 VAL A CA 1
ATOM 884 C C . VAL A 1 122 ? 16.737 6.706 26.796 1.00 16.28 122 VAL A C 1
ATOM 885 O O . VAL A 1 122 ? 16.031 7.728 26.681 1.00 16.59 122 VAL A O 1
ATOM 889 N N . ASN A 1 123 ? 16.521 5.813 27.763 1.00 18.01 123 ASN A N 1
ATOM 890 C CA . ASN A 1 123 ? 15.481 5.978 28.800 1.00 19.30 123 ASN A CA 1
ATOM 891 C C . ASN A 1 123 ? 14.040 6.212 28.328 1.00 18.37 123 ASN A C 1
ATOM 892 O O . ASN A 1 123 ? 13.298 7.031 28.862 1.00 17.29 123 ASN A O 1
ATOM 897 N N . VAL A 1 124 ? 13.689 5.500 27.251 1.00 16.88 124 VAL A N 1
ATOM 898 C CA . VAL A 1 124 ? 12.319 5.525 26.650 1.00 14.22 124 VAL A CA 1
ATOM 899 C C . VAL A 1 124 ? 11.580 4.259 27.101 1.00 12.68 124 VAL A C 1
ATOM 900 O O . VAL A 1 124 ? 12.051 3.115 26.901 1.00 13.29 124 VAL A O 1
ATOM 904 N N . ASN A 1 125 ? 10.483 4.504 27.775 1.00 11.36 125 ASN A N 1
ATOM 905 C CA . ASN A 1 125 ? 9.604 3.407 28.255 1.00 11.90 125 ASN A CA 1
ATOM 906 C C . ASN A 1 125 ? 8.738 2.905 27.092 1.00 12.57 125 ASN A C 1
ATOM 907 O O . ASN A 1 125 ? 8.131 3.676 26.342 1.00 14.12 125 ASN A O 1
ATOM 912 N N . ILE A 1 126 ? 8.682 1.570 26.937 1.00 12.51 126 ILE A N 1
ATOM 913 C CA . ILE A 1 126 ? 7.865 0.989 25.844 1.00 11.07 126 ILE A CA 1
ATOM 914 C C . ILE A 1 126 ? 6.444 0.679 26.369 1.00 12.07 126 ILE A C 1
ATOM 915 O O . ILE A 1 126 ? 6.282 -0.123 27.316 1.00 14.27 126 ILE A O 1
ATOM 920 N N . GLU A 1 127 ? 5.438 1.293 25.740 1.00 11.42 127 GLU A N 1
ATOM 921 C CA . GLU A 1 127 ? 4.071 1.103 26.199 1.00 11.09 127 GLU A CA 1
ATOM 922 C C . GLU A 1 127 ? 3.409 -0.107 25.661 1.00 10.96 127 GLU A C 1
ATOM 923 O O . GLU A 1 127 ? 2.742 -0.819 26.426 1.00 12.63 127 GLU A O 1
ATOM 929 N N . LEU A 1 128 ? 3.622 -0.371 24.376 1.00 10.94 128 LEU A N 1
ATOM 930 C CA . LEU A 1 128 ? 2.973 -1.552 23.770 1.00 10.38 128 LEU A CA 1
ATOM 931 C C . LEU A 1 128 ? 4.030 -2.060 22.746 1.00 9.37 128 LEU A C 1
ATOM 932 O O . LEU A 1 128 ? 4.824 -1.319 22.183 1.00 9.34 128 LEU A O 1
ATOM 937 N N . ILE A 1 129 ? 4.001 -3.373 22.540 1.00 7.42 129 ILE A N 1
ATOM 938 C CA . ILE A 1 129 ? 4.844 -4.068 21.558 1.00 8.75 129 ILE A CA 1
ATOM 939 C C . ILE A 1 129 ? 4.012 -4.882 20.611 1.00 5.64 129 ILE A C 1
ATOM 940 O O . ILE A 1 129 ? 3.143 -5.628 21.055 1.00 6.37 129 ILE A O 1
ATOM 945 N N . SER A 1 130 ? 4.258 -4.757 19.285 1.00 6.94 130 SER A N 1
ATOM 946 C CA . SER A 1 130 ? 3.631 -5.682 18.360 1.00 8.16 130 SER A CA 1
ATOM 947 C C . SER A 1 130 ? 4.667 -6.052 17.296 1.00 9.51 130 SER A C 1
ATOM 948 O O . SER A 1 130 ? 5.083 -5.191 16.563 1.00 10.52 130 SER A O 1
ATOM 951 N N . THR A 1 131 ? 5.175 -7.285 17.289 1.00 9.83 131 THR A N 1
ATOM 952 C CA . THR A 1 131 ? 6.146 -7.601 16.246 1.00 9.18 131 THR A CA 1
ATOM 953 C C . THR A 1 131 ? 5.749 -8.811 15.453 1.00 10.27 131 THR A C 1
ATOM 954 O O . THR A 1 131 ? 4.856 -9.627 15.818 1.00 11.15 131 THR A O 1
ATOM 958 N N . SER A 1 132 ? 6.457 -8.901 14.336 1.00 11.66 132 SER A N 1
ATOM 959 C CA . SER A 1 132 ? 6.363 -10.077 13.448 1.00 13.22 132 SER A CA 1
ATOM 960 C C . SER A 1 132 ? 7.664 -10.211 12.682 1.00 12.52 132 SER A C 1
ATOM 961 O O . SER A 1 132 ? 8.623 -9.452 12.869 1.00 13.55 132 SER A O 1
ATOM 964 N N . GLU A 1 133 ? 7.707 -11.197 11.785 1.00 16.28 133 GLU A N 1
ATOM 965 C CA . GLU A 1 133 ? 8.950 -11.403 11.064 1.00 13.96 133 GLU A CA 1
ATOM 966 C C . GLU A 1 133 ? 9.314 -10.239 10.120 1.00 17.24 133 GLU A C 1
ATOM 967 O O . GLU A 1 133 ? 10.412 -10.226 9.596 1.00 20.73 133 GLU A O 1
ATOM 973 N N . ILE A 1 134 ? 8.412 -9.284 9.868 1.00 14.66 134 ILE A N 1
ATOM 974 C CA . ILE A 1 134 ? 8.778 -8.202 8.931 1.00 12.81 134 ILE A CA 1
ATOM 975 C C . ILE A 1 134 ? 8.909 -6.879 9.640 1.00 13.13 134 ILE A C 1
ATOM 976 O O . ILE A 1 134 ? 9.461 -5.942 9.063 1.00 14.82 134 ILE A O 1
ATOM 981 N N . ARG A 1 135 ? 8.555 -6.805 10.927 1.00 12.37 135 ARG A N 1
ATOM 982 C CA . ARG A 1 135 ? 8.593 -5.453 11.531 1.00 9.86 135 ARG A CA 1
ATOM 983 C C . ARG A 1 135 ? 8.494 -5.556 13.039 1.00 9.72 135 ARG A C 1
ATOM 984 O O . ARG A 1 135 ? 7.694 -6.313 13.557 1.00 12.33 135 ARG A O 1
ATOM 992 N N . ILE A 1 136 ? 9.374 -4.847 13.722 1.00 9.62 136 ILE A N 1
ATOM 993 C CA . ILE A 1 136 ? 9.280 -4.742 15.207 1.00 10.22 136 ILE A CA 1
ATOM 994 C C . ILE A 1 136 ? 8.668 -3.357 15.452 1.00 10.62 136 ILE A C 1
ATOM 995 O O . ILE A 1 136 ? 9.302 -2.338 15.078 1.00 11.73 136 ILE A O 1
ATOM 1000 N N . SER A 1 137 ? 7.477 -3.299 15.992 1.00 9.46 137 SER A N 1
ATOM 1001 C CA . SER A 1 137 ? 6.836 -1.973 16.235 1.00 9.10 137 SER A CA 1
ATOM 1002 C C . SER A 1 137 ? 6.572 -1.764 17.726 1.00 10.32 137 SER A C 1
ATOM 1003 O O . SER A 1 137 ? 6.181 -2.699 18.435 1.00 10.20 137 SER A O 1
ATOM 1006 N N . VAL A 1 138 ? 6.760 -0.542 18.217 1.00 10.35 138 VAL A N 1
ATOM 1007 C CA . VAL A 1 138 ? 6.313 -0.275 19.579 1.00 6.73 138 VAL A CA 1
ATOM 1008 C C . VAL A 1 138 ? 5.544 1.039 19.629 1.00 8.31 138 VAL A C 1
ATOM 1009 O O . VAL A 1 138 ? 5.701 1.891 18.717 1.00 10.76 138 VAL A O 1
ATOM 1013 N N . LEU A 1 139 ? 4.732 1.210 20.665 1.00 9.37 139 LEU A N 1
ATOM 1014 C CA . LEU A 1 139 ? 4.101 2.493 20.887 1.00 9.22 139 LEU A CA 1
ATOM 1015 C C . LEU A 1 139 ? 4.767 3.060 22.124 1.00 10.58 139 LEU A C 1
ATOM 1016 O O . LEU A 1 139 ? 5.001 2.320 23.105 1.00 12.06 139 LEU A O 1
ATOM 1021 N N . ILE A 1 140 ? 5.013 4.384 22.044 1.00 10.86 140 ILE A N 1
ATOM 1022 C CA . ILE A 1 140 ? 5.746 5.157 23.095 1.00 12.11 140 ILE A CA 1
ATOM 1023 C C . ILE A 1 140 ? 5.167 6.570 23.160 1.00 12.92 140 ILE A C 1
ATOM 1024 O O . ILE A 1 140 ? 4.285 6.923 22.381 1.00 12.61 140 ILE A O 1
ATOM 1029 N N . ARG A 1 141 ? 5.571 7.329 24.160 1.00 12.69 141 ARG A N 1
ATOM 1030 C CA . ARG A 1 141 ? 5.086 8.688 24.164 1.00 12.20 141 ARG A CA 1
ATOM 1031 C C . ARG A 1 141 ? 5.645 9.362 22.898 1.00 12.94 141 ARG A C 1
ATOM 1032 O O . ARG A 1 141 ? 6.814 9.199 22.497 1.00 13.08 141 ARG A O 1
ATOM 1040 N N . GLU A 1 142 ? 4.830 10.252 22.310 1.00 12.67 142 GLU A N 1
ATOM 1041 C CA . GLU A 1 142 ? 5.271 10.923 21.108 1.00 14.33 142 GLU A CA 1
ATOM 1042 C C . GLU A 1 142 ? 6.476 11.806 21.410 1.00 12.48 142 GLU A C 1
ATOM 1043 O O . GLU A 1 142 ? 7.308 11.929 20.578 1.00 14.13 142 GLU A O 1
ATOM 1049 N N . ASP A 1 143 ? 6.594 12.350 22.624 1.00 12.51 143 ASP A N 1
ATOM 1050 C CA . ASP A 1 143 ? 7.795 13.156 22.953 1.00 15.41 143 ASP A CA 1
ATOM 1051 C C . ASP A 1 143 ? 9.072 12.323 22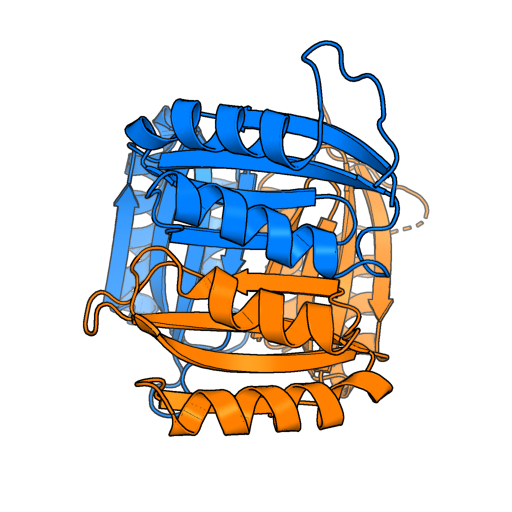.990 1.00 15.73 143 ASP A C 1
ATOM 1052 O O . ASP A 1 143 ? 10.170 12.898 23.020 1.00 16.18 143 ASP A O 1
ATOM 1057 N N . ASP A 1 144 ? 8.971 11.005 23.047 1.00 11.94 144 ASP A N 1
ATOM 1058 C CA . ASP A 1 144 ? 10.133 10.068 23.032 1.00 11.38 144 ASP A CA 1
ATOM 1059 C C . ASP A 1 144 ? 10.465 9.555 21.621 1.00 10.41 144 ASP A C 1
ATOM 1060 O O . ASP A 1 144 ? 11.437 8.809 21.438 1.00 12.26 144 ASP A O 1
ATOM 1065 N N . LEU A 1 145 ? 9.674 9.921 20.631 1.00 11.81 145 LEU A N 1
ATOM 1066 C CA . LEU A 1 145 ? 9.856 9.388 19.247 1.00 14.61 145 LEU A CA 1
ATOM 1067 C C . LEU A 1 145 ? 11.205 9.719 18.664 1.00 13.92 145 LEU A C 1
ATOM 1068 O O . LEU A 1 145 ? 11.868 8.844 18.161 1.00 13.52 145 LEU A O 1
ATOM 1073 N N . ASP A 1 146 ? 11.632 10.980 18.766 1.00 14.54 146 ASP A N 1
ATOM 1074 C CA . ASP A 1 146 ? 12.932 11.316 18.163 1.00 14.36 146 ASP A CA 1
ATOM 1075 C C . ASP A 1 146 ? 14.077 10.551 18.854 1.00 10.30 146 ASP A C 1
ATOM 1076 O O . ASP A 1 146 ? 14.973 10.037 18.183 1.00 13.35 146 ASP A O 1
ATOM 1081 N N . ALA A 1 147 ? 14.049 10.425 20.197 1.00 12.41 147 ALA A N 1
ATOM 1082 C CA . ALA A 1 147 ? 15.079 9.739 20.904 1.00 12.77 147 ALA A CA 1
ATOM 1083 C C . ALA A 1 147 ? 15.092 8.264 20.524 1.00 12.69 147 ALA A C 1
ATOM 1084 O O . ALA A 1 147 ? 16.158 7.659 20.234 1.00 13.96 147 ALA A O 1
ATOM 1086 N N . ALA A 1 148 ? 13.897 7.664 20.452 1.00 11.70 148 ALA A N 1
ATOM 1087 C CA . ALA A 1 148 ? 13.882 6.263 20.098 1.00 11.54 148 ALA A CA 1
ATOM 1088 C C . ALA A 1 148 ? 14.377 6.023 18.686 1.00 9.82 148 ALA A C 1
ATOM 1089 O O . ALA A 1 148 ? 15.135 5.094 18.446 1.00 11.02 148 ALA A O 1
ATOM 1091 N N . ALA A 1 149 ? 13.896 6.808 17.750 1.00 12.26 149 ALA A N 1
ATOM 1092 C CA . ALA A 1 149 ? 14.291 6.667 16.367 1.00 10.80 149 ALA A CA 1
ATOM 1093 C C . ALA A 1 149 ? 15.798 6.869 16.202 1.00 12.36 149 ALA A C 1
ATOM 1094 O O . ALA A 1 149 ? 16.435 6.047 15.538 1.00 12.52 149 ALA A O 1
ATOM 1096 N N . ARG A 1 150 ? 16.397 7.901 16.804 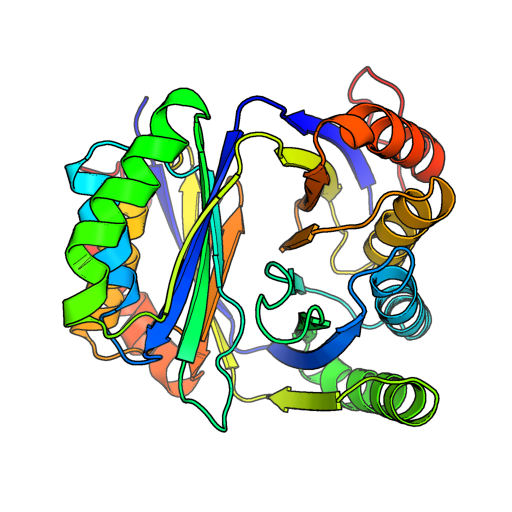1.00 14.10 150 ARG A N 1
ATOM 1097 C CA . ARG A 1 150 ? 17.831 8.012 16.638 1.00 16.60 150 ARG A CA 1
ATOM 1098 C C . ARG A 1 150 ? 18.576 6.850 17.245 1.00 13.51 150 ARG A C 1
ATOM 1099 O O . ARG A 1 150 ? 19.549 6.354 16.670 1.00 12.77 150 ARG A O 1
ATOM 1107 N N . ALA A 1 151 ? 18.112 6.368 18.408 1.00 12.54 151 ALA A N 1
ATOM 1108 C CA . ALA A 1 151 ? 18.768 5.240 19.023 1.00 12.17 151 ALA A CA 1
ATOM 1109 C C . ALA A 1 151 ? 18.738 3.980 18.157 1.00 12.65 151 ALA A C 1
ATOM 1110 O O . ALA A 1 151 ? 19.671 3.212 18.161 1.00 14.55 151 ALA A O 1
ATOM 1112 N N . LEU A 1 152 ? 17.629 3.773 17.435 1.00 12.59 152 LEU A N 1
ATOM 1113 C CA . LEU A 1 152 ? 17.564 2.624 16.589 1.00 12.27 152 LEU A CA 1
ATOM 1114 C C . LEU A 1 152 ? 18.458 2.748 15.357 1.00 11.03 152 LEU A C 1
ATOM 1115 O O . LEU A 1 152 ? 19.055 1.753 14.981 1.00 12.52 152 LEU A O 1
ATOM 1120 N N . HIS A 1 153 ? 18.627 3.957 14.807 1.00 12.68 153 HIS A N 1
ATOM 1121 C CA . HIS A 1 153 ? 19.561 4.192 13.703 1.00 13.13 153 HIS A CA 1
ATOM 1122 C C . HIS A 1 153 ? 20.966 3.854 14.172 1.00 14.06 153 HIS A C 1
ATOM 1123 O O . HIS A 1 153 ? 21.671 3.166 13.452 1.00 18.38 153 HIS A O 1
ATOM 1130 N N . GLU A 1 154 ? 21.303 4.214 15.405 1.00 14.09 154 GLU A N 1
ATOM 1131 C CA . GLU A 1 154 ? 22.651 3.912 15.881 1.00 16.11 154 GLU A CA 1
ATOM 1132 C C . GLU A 1 154 ? 22.815 2.452 16.096 1.00 17.12 154 GLU A C 1
ATOM 1133 O O . GLU A 1 154 ? 23.803 1.838 15.671 1.00 20.37 154 GLU A O 1
ATOM 1139 N N . GLN A 1 155 ? 21.824 1.836 16.759 1.00 15.55 155 GLN A N 1
ATOM 1140 C CA . GLN A 1 155 ? 21.903 0.476 17.099 1.00 17.44 155 GLN A CA 1
ATOM 1141 C C . GLN A 1 155 ? 22.062 -0.440 15.902 1.00 15.48 155 GLN A C 1
ATOM 1142 O O . GLN A 1 155 ? 22.830 -1.436 16.026 1.00 20.13 155 GLN A O 1
ATOM 1148 N N . PHE A 1 156 ? 21.326 -0.151 14.798 1.00 16.01 156 PHE A N 1
ATOM 1149 C CA . PHE A 1 156 ? 21.351 -1.001 13.617 1.00 16.14 156 PHE A CA 1
ATOM 1150 C C . PHE A 1 156 ? 22.150 -0.432 12.458 1.00 18.91 156 PHE A C 1
ATOM 1151 O O . PHE A 1 156 ? 22.143 -1.001 11.359 1.00 21.41 156 PHE A O 1
ATOM 1159 N N . GLN A 1 157 ? 22.871 0.643 12.734 1.00 19.00 157 GLN A N 1
ATOM 1160 C CA . GLN A 1 157 ? 23.766 1.282 11.783 1.00 21.90 157 GLN A CA 1
ATOM 1161 C C . GLN A 1 157 ? 23.066 1.637 10.521 1.00 24.73 157 GLN A C 1
ATOM 1162 O O . GLN A 1 157 ? 23.595 1.449 9.420 1.00 24.72 157 GLN A O 1
ATOM 1168 N N . LEU A 1 158 ? 21.867 2.215 10.679 1.00 20.17 158 LEU A N 1
ATOM 1169 C CA . LEU A 1 158 ? 21.053 2.576 9.534 1.00 21.17 158 LEU A CA 1
ATOM 1170 C C . LEU A 1 158 ? 21.105 4.020 9.317 1.00 20.11 158 LEU A C 1
ATOM 1171 O O . LEU A 1 158 ? 20.994 4.820 10.262 1.00 19.91 158 LEU A O 1
ATOM 1176 N N . GLY A 1 159 ? 21.208 4.385 8.037 1.00 23.74 159 GLY A N 1
ATOM 1177 C CA . GLY A 1 159 ? 21.181 5.773 7.664 1.00 25.42 159 GLY A CA 1
ATOM 1178 C C . GLY A 1 159 ? 19.744 6.210 7.371 1.00 26.22 159 GLY A C 1
ATOM 1179 O O . GLY A 1 159 ? 18.780 5.566 7.820 1.00 24.87 159 GLY A O 1
ATOM 1180 N N . GLY A 1 160 ? 19.581 7.260 6.573 1.00 26.28 160 GLY A N 1
ATOM 1181 C CA . G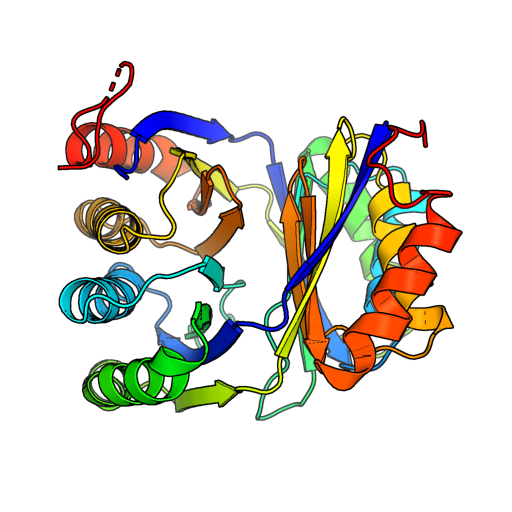LY A 1 160 ? 18.232 7.750 6.316 1.00 31.04 160 GLY A CA 1
ATOM 1182 C C . GLY A 1 160 ? 17.739 7.588 4.899 1.00 34.00 160 GLY A C 1
ATOM 1183 O O . GLY A 1 160 ? 16.654 8.114 4.551 1.00 37.79 160 GLY A O 1
ATOM 1184 N N . GLU A 1 161 ? 18.479 6.811 4.111 1.00 32.39 161 GLU A N 1
ATOM 1185 C CA . GLU A 1 161 ? 18.152 6.608 2.703 1.00 36.30 161 GLU A CA 1
ATOM 1186 C C . GLU A 1 161 ? 17.590 5.208 2.411 1.00 36.59 161 GLU A C 1
ATOM 1187 O O . GLU A 1 161 ? 17.559 4.770 1.274 1.00 40.66 161 GLU A O 1
ATOM 1189 N N . ASP A 1 162 ? 17.151 4.496 3.430 1.00 38.49 162 ASP A N 1
ATOM 1190 C CA . ASP A 1 162 ? 16.621 3.149 3.226 1.00 40.84 162 ASP A CA 1
ATOM 1191 C C . ASP A 1 162 ? 17.642 2.190 2.591 1.00 41.86 162 ASP A C 1
ATOM 1192 O O . ASP A 1 162 ? 17.279 1.284 1.826 1.00 40.63 162 ASP A O 1
ATOM 1194 N N . GLU A 1 163 ? 18.918 2.397 2.875 1.00 39.41 163 GLU A N 1
ATOM 1195 C CA . GLU A 1 163 ? 19.915 1.489 2.347 1.00 37.55 163 GLU A CA 1
ATOM 1196 C C . GLU A 1 163 ? 19.842 0.302 3.316 1.00 36.76 163 GLU A C 1
ATOM 1197 O O . GLU A 1 163 ? 19.819 0.505 4.535 1.00 34.43 163 GLU A O 1
ATOM 1203 N N . ALA A 1 164 ? 19.778 -0.912 2.783 1.00 31.85 164 ALA A N 1
ATOM 1204 C CA . ALA A 1 164 ? 19.695 -2.101 3.607 1.00 29.92 164 ALA A CA 1
ATOM 1205 C C . ALA A 1 164 ? 21.051 -2.358 4.249 1.00 32.32 164 ALA A C 1
ATOM 1206 O O . ALA A 1 164 ? 22.089 -2.134 3.629 1.00 30.23 164 ALA A O 1
ATOM 1208 N N . VAL A 1 165 ? 21.056 -2.805 5.510 1.00 30.47 165 VAL A N 1
ATOM 1209 C CA . VAL A 1 165 ? 22.285 -3.061 6.226 1.00 30.82 165 VAL A CA 1
ATOM 1210 C C . VAL A 1 165 ? 22.185 -4.442 6.877 1.00 31.81 165 VAL A C 1
ATOM 1211 O O . VAL A 1 165 ? 21.281 -4.678 7.663 1.00 28.15 165 VAL A O 1
ATOM 1215 N N . VAL A 1 166 ? 23.116 -5.349 6.577 1.00 30.10 166 VAL A N 1
ATOM 1216 C CA . VAL A 1 166 ? 23.046 -6.672 7.162 1.00 29.09 166 VAL A CA 1
ATOM 1217 C C . VAL A 1 166 ? 23.284 -6.578 8.675 1.00 28.56 166 VAL A C 1
ATOM 1218 O O . VAL A 1 166 ? 24.014 -5.721 9.150 1.00 30.73 166 VAL A O 1
ATOM 1222 N N . TYR A 1 167 ? 22.624 -7.461 9.422 1.00 29.48 167 TYR A N 1
ATOM 1223 C CA . TYR A 1 167 ? 22.738 -7.460 10.874 1.00 27.17 167 TYR A CA 1
ATOM 1224 C C . TYR A 1 167 ? 23.860 -8.382 11.292 1.00 29.54 167 TYR A C 1
ATOM 1225 O O . TYR A 1 167 ? 24.737 -7.845 11.963 1.00 29.50 167 TYR A O 1
ATOM 1234 N N . GLU B 1 2 ? -6.520 1.945 -3.566 1.00 28.97 2 GLU B N 1
ATOM 1235 C CA . GLU B 1 2 ? -7.681 2.360 -2.720 1.00 28.81 2 GLU B CA 1
ATOM 1236 C C . GLU B 1 2 ? -8.339 1.167 -2.002 1.00 27.61 2 GLU B C 1
ATOM 1237 O O . GLU B 1 2 ? -8.760 1.282 -0.834 1.00 27.38 2 GLU B O 1
ATOM 1243 N N . GLU B 1 3 ? -8.451 0.061 -2.720 1.00 22.93 3 GLU B N 1
ATOM 1244 C CA . GLU B 1 3 ? -9.098 -1.154 -2.167 1.00 19.51 3 GLU B CA 1
ATOM 1245 C C . GLU B 1 3 ? -8.180 -1.959 -1.258 1.00 19.89 3 GLU B C 1
ATOM 1246 O O . GLU B 1 3 ? -7.000 -1.743 -1.234 1.00 24.10 3 GLU B O 1
ATOM 1252 N N . ALA B 1 4 ? -8.765 -2.827 -0.449 1.00 14.53 4 ALA B N 1
ATOM 1253 C CA . ALA B 1 4 ? -7.986 -3.757 0.318 1.00 18.45 4 ALA B CA 1
ATOM 1254 C C . ALA B 1 4 ? -8.001 -5.019 -0.525 1.00 18.40 4 ALA B C 1
ATOM 1255 O O . ALA B 1 4 ? -9.041 -5.414 -1.077 1.00 16.50 4 ALA B O 1
ATOM 1257 N N . VAL B 1 5 ? -6.853 -5.710 -0.618 1.00 16.66 5 VAL B N 1
ATOM 1258 C CA . VAL B 1 5 ? -6.777 -6.946 -1.385 1.00 19.17 5 VAL B CA 1
ATOM 1259 C C . VAL B 1 5 ? -6.331 -8.050 -0.417 1.00 19.74 5 VAL B C 1
ATOM 1260 O O . VAL B 1 5 ? -5.387 -7.845 0.389 1.00 22.29 5 VAL B O 1
ATOM 1264 N N . LEU B 1 6 ? -7.041 -9.173 -0.452 1.00 14.22 6 LEU B N 1
ATOM 1265 C CA 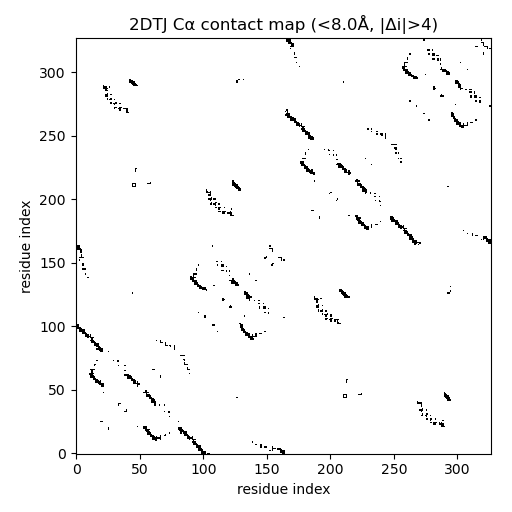. LEU B 1 6 ? -6.744 -10.342 0.439 1.00 16.75 6 LEU B CA 1
ATOM 1266 C C . LEU B 1 6 ? -6.114 -11.397 -0.462 1.00 15.85 6 LEU B C 1
ATOM 1267 O O . LEU B 1 6 ? -6.670 -11.761 -1.492 1.00 16.60 6 LEU B O 1
ATOM 1272 N N . THR B 1 7 ? -4.970 -11.885 -0.039 1.00 14.67 7 THR B N 1
ATOM 1273 C CA . THR B 1 7 ? -4.247 -12.856 -0.872 1.00 18.16 7 THR B CA 1
ATOM 1274 C C . THR B 1 7 ? -4.203 -14.235 -0.266 1.00 21.53 7 THR B C 1
ATOM 1275 O O . THR B 1 7 ? -3.787 -15.179 -0.935 1.00 22.68 7 THR B O 1
ATOM 1279 N N . GLY B 1 8 ? -4.560 -14.404 1.003 1.00 20.28 8 GLY B N 1
ATOM 1280 C CA . GLY B 1 8 ? -4.572 -15.767 1.476 1.00 19.34 8 GLY B CA 1
ATOM 1281 C C . GLY B 1 8 ? -4.897 -15.883 2.945 1.00 16.00 8 GLY B C 1
ATOM 1282 O O . GLY B 1 8 ? -5.057 -14.884 3.586 1.00 14.52 8 GLY B O 1
ATOM 1283 N N . VAL B 1 9 ? -5.146 -17.107 3.360 1.00 19.01 9 VAL B N 1
ATOM 1284 C CA . VAL B 1 9 ? -5.420 -17.454 4.786 1.00 16.21 9 VAL B CA 1
ATOM 1285 C C . VAL B 1 9 ? -4.298 -18.451 5.125 1.00 18.97 9 VAL B C 1
ATOM 1286 O O . VAL B 1 9 ? -4.109 -19.448 4.414 1.00 21.80 9 VAL B O 1
ATOM 1290 N N . ALA B 1 10 ? -3.505 -18.171 6.155 1.00 17.57 10 ALA B N 1
ATOM 1291 C CA . ALA B 1 10 ? -2.356 -19.019 6.524 1.00 16.18 10 ALA B CA 1
ATOM 1292 C C . ALA B 1 10 ? -2.570 -19.640 7.919 1.00 20.06 10 ALA B C 1
ATOM 1293 O O . ALA B 1 10 ? -3.067 -18.989 8.811 1.00 19.30 10 ALA B O 1
ATOM 1295 N N . THR B 1 11 ? -2.212 -20.889 8.114 1.00 19.48 11 THR B N 1
ATOM 1296 C CA . THR B 1 11 ? -2.392 -21.505 9.424 1.00 16.96 11 THR B CA 1
ATOM 1297 C C . THR B 1 11 ? -1.080 -22.039 9.834 1.00 22.28 11 THR B C 1
ATOM 1298 O O . THR B 1 11 ? -0.289 -22.497 9.002 1.00 21.42 11 THR B O 1
ATOM 1302 N N . ASP B 1 12 ? -0.808 -21.970 11.117 1.00 17.10 12 ASP B N 1
ATOM 1303 C CA . ASP B 1 12 ? 0.466 -22.474 11.619 1.00 16.83 12 ASP B CA 1
ATOM 1304 C C . ASP B 1 12 ? 0.194 -23.209 12.910 1.00 19.41 12 ASP B C 1
ATOM 1305 O O . ASP B 1 12 ? -0.348 -22.625 13.846 1.00 17.34 12 ASP B O 1
ATOM 1310 N N . LYS B 1 13 ? 0.554 -24.505 12.972 1.00 16.65 13 LYS B N 1
ATOM 1311 C CA . LYS B 1 13 ? 0.338 -25.272 14.196 1.00 15.55 13 LYS B CA 1
ATOM 1312 C C . LYS B 1 13 ? 1.686 -25.698 14.746 1.00 18.08 13 LYS B C 1
ATOM 1313 O O . LYS B 1 13 ? 1.768 -26.641 15.506 1.00 18.26 13 LYS B O 1
ATOM 1319 N N . SER B 1 14 ? 2.735 -24.959 14.407 1.00 17.63 14 SER B N 1
ATOM 1320 C CA . SER B 1 14 ? 4.101 -25.326 14.829 1.00 17.13 14 SER B CA 1
ATOM 1321 C C . SER B 1 14 ? 4.674 -24.484 15.949 1.00 16.71 14 SER B C 1
ATOM 1322 O O . SER B 1 14 ? 5.843 -24.735 16.387 1.00 18.59 14 SER B O 1
ATOM 1325 N N . GLU B 1 15 ? 3.863 -23.545 16.458 1.00 15.32 15 GLU B N 1
ATOM 1326 C CA . GLU B 1 15 ? 4.327 -22.657 17.550 1.00 16.05 15 GLU B CA 1
ATOM 1327 C C . GLU B 1 15 ? 3.789 -22.933 18.917 1.00 12.85 15 GLU B C 1
ATOM 1328 O O . GLU B 1 15 ? 2.753 -23.564 19.081 1.00 14.52 15 GLU B O 1
ATOM 1334 N N . ALA B 1 16 ? 4.513 -22.431 19.892 1.00 13.00 16 ALA B N 1
ATOM 1335 C CA . ALA B 1 16 ? 4.070 -22.376 21.260 1.00 11.52 16 ALA B CA 1
ATOM 1336 C C . ALA B 1 16 ? 3.995 -20.933 21.659 1.00 14.74 16 ALA B C 1
ATOM 1337 O O . ALA B 1 16 ? 4.636 -20.087 21.015 1.00 12.69 16 ALA B O 1
ATOM 1339 N N . LYS B 1 17 ? 3.221 -20.642 22.692 1.00 13.73 17 LYS B N 1
ATOM 1340 C CA . LYS B 1 17 ? 3.312 -19.231 23.152 1.00 13.51 17 LYS B CA 1
ATOM 1341 C C . LYS B 1 17 ? 3.694 -19.251 24.593 1.00 14.36 17 LYS B C 1
ATOM 1342 O O . LYS B 1 17 ? 3.340 -20.192 25.352 1.00 15.21 17 LYS B O 1
ATOM 1348 N N . VAL B 1 18 ? 4.440 -18.241 24.971 1.00 12.73 18 VAL B N 1
ATOM 1349 C CA . VAL B 1 18 ? 4.897 -18.106 26.330 1.00 12.15 18 VAL B CA 1
ATOM 1350 C C . VAL B 1 18 ? 4.409 -16.755 26.813 1.00 15.17 18 VAL B C 1
ATOM 1351 O O . VAL B 1 18 ? 4.562 -15.770 26.081 1.00 12.60 18 VAL B O 1
ATOM 1355 N N . THR B 1 19 ? 3.884 -16.673 28.051 1.00 12.49 19 THR B N 1
ATOM 1356 C CA . THR B 1 19 ? 3.502 -15.337 28.605 1.00 13.70 19 THR B CA 1
ATOM 1357 C C . THR B 1 19 ? 4.228 -15.060 29.922 1.00 12.51 19 THR B C 1
ATOM 1358 O O . THR B 1 19 ? 4.206 -15.907 30.823 1.00 15.56 19 THR B O 1
ATOM 1362 N N . VAL B 1 20 ? 4.891 -13.915 29.982 1.00 11.10 20 VAL B N 1
ATOM 1363 C CA . VAL B 1 20 ? 5.536 -13.453 31.230 1.00 11.48 20 VAL B CA 1
ATOM 1364 C C . VAL B 1 20 ? 4.512 -12.465 31.819 1.00 14.90 20 VAL B C 1
ATOM 1365 O O . VAL B 1 20 ? 4.187 -11.420 31.185 1.00 16.29 20 VAL B O 1
ATOM 1369 N N . LEU B 1 21 ? 4.023 -12.735 33.027 1.00 11.26 21 LEU B N 1
ATOM 1370 C CA . LEU B 1 21 ? 2.993 -11.901 33.631 1.00 12.28 21 LEU B CA 1
ATOM 1371 C C . LEU B 1 21 ? 3.525 -11.012 34.706 1.00 15.45 21 LEU B C 1
ATOM 1372 O O . LEU B 1 21 ? 4.400 -11.428 35.478 1.00 16.39 21 LEU B O 1
ATOM 1377 N N . GLY B 1 22 ? 3.049 -9.772 34.751 1.00 13.60 22 GLY B N 1
ATOM 1378 C CA . GLY B 1 22 ? 3.423 -8.914 35.877 1.00 15.56 22 GLY B CA 1
ATOM 1379 C C . GLY B 1 22 ? 4.737 -8.188 35.819 1.00 19.71 22 GLY B C 1
ATOM 1380 O O . GLY B 1 22 ? 5.489 -8.114 36.810 1.00 17.96 22 GLY B O 1
ATOM 1381 N N . ILE B 1 23 ? 5.065 -7.623 34.663 1.00 16.10 23 ILE B N 1
ATOM 1382 C CA . ILE B 1 23 ? 6.306 -6.835 34.509 1.00 16.86 23 ILE B CA 1
ATOM 1383 C C . ILE B 1 23 ? 6.111 -5.355 34.795 1.00 18.41 23 ILE B C 1
ATOM 1384 O O . ILE B 1 23 ? 5.169 -4.758 34.320 1.00 21.79 23 ILE B O 1
ATOM 1389 N N . SER B 1 24 ? 7.008 -4.734 35.598 1.00 20.04 24 SER B N 1
ATOM 1390 C CA . SER B 1 24 ? 6.928 -3.321 35.825 1.00 22.20 24 SER B CA 1
ATOM 1391 C C . SER B 1 24 ? 7.044 -2.618 34.503 1.00 20.85 24 SER B C 1
ATOM 1392 O O . SER B 1 24 ? 7.894 -2.962 33.649 1.00 21.81 24 SER B O 1
ATOM 1395 N N . ASP B 1 25 ? 6.243 -1.601 34.384 1.00 21.60 25 ASP B N 1
ATOM 1396 C CA . ASP B 1 25 ? 6.201 -0.796 33.178 1.00 21.43 25 ASP B CA 1
ATOM 1397 C C . ASP B 1 25 ? 7.216 0.340 33.388 1.00 21.01 25 ASP B C 1
ATOM 1398 O O . ASP B 1 25 ? 6.864 1.480 33.749 1.00 23.76 25 ASP B O 1
ATOM 1403 N N . LYS B 1 26 ? 8.477 -0.002 33.184 1.00 19.09 26 LYS B N 1
ATOM 1404 C CA . LYS B 1 26 ? 9.566 0.975 33.338 1.00 17.18 26 LYS B CA 1
ATOM 1405 C C . LYS B 1 26 ? 10.628 0.543 32.321 1.00 14.60 26 LYS B C 1
ATOM 1406 O O . LYS B 1 26 ? 10.760 -0.620 31.984 1.00 16.75 26 LYS B O 1
ATOM 1412 N N . PRO B 1 27 ? 11.477 1.493 31.859 1.00 13.49 27 PRO B N 1
ATOM 1413 C CA . PRO B 1 27 ? 12.496 1.166 30.863 1.00 13.48 27 PRO B CA 1
ATOM 1414 C C . PRO B 1 27 ? 13.392 0.058 31.214 1.00 14.32 27 PRO B C 1
ATOM 1415 O O . PRO B 1 27 ? 13.811 -0.069 32.372 1.00 15.59 27 PRO B O 1
ATOM 1419 N N . GLY B 1 28 ? 13.757 -0.734 30.218 1.00 13.00 28 GLY B N 1
ATOM 1420 C CA . GLY B 1 28 ? 14.691 -1.823 30.430 1.00 12.48 28 GLY B CA 1
ATOM 1421 C C . GLY B 1 28 ? 14.113 -3.191 30.806 1.00 12.32 28 GLY B C 1
ATOM 1422 O O . GLY B 1 28 ? 14.845 -4.182 30.690 1.00 13.57 28 GLY B O 1
ATOM 1423 N N . GLU B 1 29 ? 12.811 -3.243 31.103 1.00 13.69 29 GLU B N 1
ATOM 1424 C CA . GLU B 1 29 ? 12.238 -4.526 31.513 1.00 13.57 29 GLU B CA 1
ATOM 1425 C C . GLU B 1 29 ? 12.029 -5.474 30.320 1.00 13.63 29 GLU B C 1
ATOM 1426 O O . GLU B 1 29 ? 12.399 -6.671 30.368 1.00 12.68 29 GLU B O 1
ATOM 1432 N N . ALA B 1 30 ? 11.608 -4.899 29.173 1.00 12.97 30 ALA B N 1
ATOM 1433 C CA . ALA B 1 30 ? 11.482 -5.783 27.979 1.00 11.19 30 ALA B CA 1
ATOM 1434 C C . ALA B 1 30 ? 12.846 -6.225 27.531 1.00 11.75 30 ALA B C 1
ATOM 1435 O O . ALA B 1 30 ? 13.044 -7.330 27.070 1.00 11.84 30 ALA B O 1
ATOM 1437 N N . ALA B 1 31 ? 13.847 -5.337 27.626 1.00 10.59 31 ALA B N 1
ATOM 1438 C CA . ALA B 1 31 ? 15.220 -5.720 27.284 1.00 10.41 31 ALA B CA 1
ATOM 1439 C C . ALA B 1 31 ? 15.707 -6.947 28.118 1.00 14.19 31 ALA B C 1
ATOM 1440 O O . ALA B 1 31 ? 16.416 -7.833 27.604 1.00 13.81 31 ALA B O 1
ATOM 1442 N N . LYS B 1 32 ? 15.338 -6.978 29.412 1.00 12.72 32 LYS B N 1
ATOM 1443 C CA . LYS B 1 32 ? 15.761 -8.119 30.203 1.00 14.97 32 LYS B CA 1
ATOM 1444 C C . LYS B 1 32 ? 15.207 -9.425 29.633 1.00 13.94 32 LYS B C 1
ATOM 1445 O O . LYS B 1 32 ? 15.925 -10.437 29.520 1.00 15.62 32 LYS B O 1
ATOM 1451 N N . VAL B 1 33 ? 13.931 -9.416 29.265 1.00 11.93 33 VAL B N 1
ATOM 1452 C CA . VAL B 1 33 ? 13.317 -10.636 28.710 1.00 10.54 33 VAL B CA 1
ATOM 1453 C C . VAL B 1 33 ? 13.946 -11.044 27.371 1.00 10.95 33 VAL B C 1
ATOM 1454 O O . VAL B 1 33 ? 14.324 -12.181 27.188 1.00 12.32 33 VAL B O 1
ATOM 1458 N N . PHE B 1 34 ? 14.083 -10.073 26.471 1.00 10.61 34 PHE B N 1
ATOM 1459 C CA . PHE B 1 34 ? 14.538 -10.405 25.132 1.00 10.85 34 PHE B CA 1
ATOM 1460 C C . PHE B 1 34 ? 16.011 -10.656 24.972 1.00 9.43 34 PHE B C 1
ATOM 1461 O O . PHE B 1 34 ? 16.366 -11.455 24.127 1.00 11.48 34 PHE B O 1
ATOM 1469 N N . ARG B 1 35 ? 16.832 -10.038 25.850 1.00 10.96 35 ARG B N 1
ATOM 1470 C CA . ARG B 1 35 ? 18.292 -10.382 25.853 1.00 12.31 35 ARG B CA 1
ATOM 1471 C C . ARG B 1 35 ? 18.413 -11.824 26.345 1.00 13.93 35 ARG B C 1
ATOM 1472 O O . ARG B 1 35 ? 19.164 -12.591 25.761 1.00 13.95 35 ARG B O 1
ATOM 1480 N N . ALA B 1 36 ? 17.608 -12.258 27.357 1.00 13.16 36 ALA B N 1
ATOM 1481 C CA . ALA B 1 36 ? 17.732 -13.634 27.820 1.00 11.80 36 ALA B CA 1
ATOM 1482 C C . ALA B 1 36 ? 17.353 -14.613 26.772 1.00 12.45 36 ALA B C 1
ATOM 1483 O O . ALA B 1 36 ? 18.075 -15.600 26.499 1.00 14.81 36 ALA B O 1
ATOM 1485 N N . LEU B 1 37 ? 16.250 -14.329 26.077 1.00 12.19 37 LEU B N 1
ATOM 1486 C CA . LEU B 1 37 ? 15.856 -15.207 25.022 1.00 13.27 37 LEU B CA 1
ATOM 1487 C C . LEU B 1 37 ? 16.794 -15.175 23.840 1.00 11.74 37 LEU B C 1
ATOM 1488 O O . LEU B 1 37 ? 16.989 -16.209 23.262 1.00 13.52 37 LEU B O 1
ATOM 1493 N N . ALA B 1 38 ? 17.300 -13.998 23.431 1.00 12.29 38 ALA B N 1
ATOM 1494 C CA . ALA B 1 38 ? 18.158 -13.897 22.263 1.00 11.59 38 ALA B CA 1
ATOM 1495 C C . ALA B 1 38 ? 19.477 -14.672 22.601 1.00 11.49 38 ALA B C 1
ATOM 1496 O O . ALA B 1 38 ? 20.005 -15.435 21.722 1.00 16.04 38 ALA B O 1
ATOM 1498 N N . ASP B 1 39 ? 19.955 -14.525 23.822 1.00 15.34 39 ASP B N 1
ATOM 1499 C CA . ASP B 1 39 ? 21.198 -15.255 24.153 1.00 18.43 39 ASP B CA 1
ATOM 1500 C C . ASP B 1 39 ? 20.982 -16.737 24.098 1.00 19.53 39 ASP B C 1
ATOM 1501 O O . ASP B 1 39 ? 21.952 -17.470 23.824 1.00 27.86 39 ASP B O 1
ATOM 1506 N N . ALA B 1 40 ? 19.777 -17.231 24.306 1.00 15.46 40 ALA B N 1
ATOM 1507 C CA . ALA B 1 40 ? 19.469 -18.655 24.240 1.00 13.34 40 ALA B CA 1
ATOM 1508 C C . ALA B 1 40 ? 19.027 -19.147 22.862 1.00 13.93 40 ALA B C 1
ATOM 1509 O O . ALA B 1 40 ? 18.553 -20.265 22.723 1.00 14.64 40 ALA B O 1
ATOM 1511 N N . GLU B 1 41 ? 19.087 -18.236 21.869 1.00 14.23 41 GLU B N 1
ATOM 1512 C CA . GLU B 1 41 ? 18.734 -18.532 20.491 1.00 14.36 41 GLU B CA 1
ATOM 1513 C C . GLU B 1 41 ? 17.298 -19.011 20.321 1.00 16.68 41 GLU B C 1
ATOM 1514 O O . GLU B 1 41 ? 16.944 -19.829 19.489 1.00 16.47 41 GLU B O 1
ATOM 1520 N N . ILE B 1 42 ? 16.375 -18.382 21.071 1.00 13.85 42 ILE B N 1
ATOM 1521 C CA . ILE B 1 42 ? 14.975 -18.766 20.967 1.00 13.60 42 ILE B CA 1
ATOM 1522 C C . ILE B 1 42 ? 14.477 -17.975 19.704 1.00 13.72 42 ILE B C 1
ATOM 1523 O O . ILE B 1 42 ? 14.603 -16.700 19.699 1.00 12.92 42 ILE B O 1
ATOM 1528 N N . ASN B 1 43 ? 13.924 -18.669 18.704 1.00 12.40 43 ASN B N 1
ATOM 1529 C CA . ASN B 1 43 ? 13.542 -18.011 17.490 1.00 12.29 43 ASN B CA 1
ATOM 1530 C C . ASN B 1 43 ? 12.161 -17.401 17.666 1.00 15.45 43 ASN B C 1
ATOM 1531 O O . ASN B 1 43 ? 11.156 -18.102 17.372 1.00 23.04 43 ASN B O 1
ATOM 1536 N N . ILE B 1 44 ? 12.080 -16.127 18.003 1.00 14.80 44 ILE B N 1
ATOM 1537 C CA . ILE B 1 44 ? 10.807 -15.404 18.237 1.00 16.54 44 ILE B CA 1
ATOM 1538 C C . ILE B 1 44 ? 10.046 -15.014 16.946 1.00 16.23 44 ILE B C 1
ATOM 1539 O O . ILE B 1 44 ? 10.590 -14.361 16.072 1.00 16.96 44 ILE B O 1
ATOM 1544 N N . ASP B 1 45 ? 8.796 -15.447 16.875 1.00 14.71 45 ASP B N 1
ATOM 1545 C CA . ASP B 1 45 ? 7.892 -15.268 15.718 1.00 13.81 45 ASP B CA 1
ATOM 1546 C C . ASP B 1 45 ? 7.126 -13.983 15.886 1.00 14.96 45 ASP B C 1
ATOM 1547 O O . ASP B 1 45 ? 7.074 -13.201 14.952 1.00 20.55 45 ASP B O 1
ATOM 1552 N N . MET B 1 46 ? 6.506 -13.788 17.032 1.00 11.63 46 MET B N 1
ATOM 1553 C CA . MET B 1 46 ? 5.705 -12.560 17.289 1.00 8.85 46 MET B CA 1
ATOM 1554 C C . MET B 1 46 ? 5.838 -12.195 18.755 1.00 10.88 46 MET B C 1
ATOM 1555 O O . MET B 1 46 ? 5.899 -13.056 19.585 1.00 10.82 46 MET B O 1
ATOM 1560 N N . VAL B 1 47 ? 5.849 -10.906 19.046 1.00 9.65 47 VAL B N 1
ATOM 1561 C CA . VAL B 1 47 ? 5.786 -10.463 20.441 1.00 7.77 47 VAL B CA 1
ATOM 1562 C C . VAL B 1 47 ? 4.552 -9.565 20.566 1.00 9.01 47 VAL B C 1
ATOM 1563 O O . VAL B 1 47 ? 4.399 -8.672 19.686 1.00 9.47 47 VAL B O 1
ATOM 1567 N N . LEU B 1 48 ? 3.818 -9.717 21.683 1.00 5.99 48 LEU B N 1
ATOM 1568 C CA . LEU B 1 48 ? 2.613 -8.879 21.925 1.00 5.34 48 LEU B CA 1
ATOM 1569 C C . LEU B 1 48 ? 2.704 -8.389 23.378 1.00 9.58 48 LEU B C 1
ATOM 1570 O O . LEU B 1 48 ? 2.815 -9.190 24.308 1.00 9.37 48 LEU B O 1
ATOM 1575 N N . GLN B 1 49 ? 2.705 -7.051 23.552 1.00 7.37 49 GLN B N 1
ATOM 1576 C CA . GLN B 1 49 ? 2.610 -6.503 24.923 1.00 10.09 49 GLN B CA 1
ATOM 1577 C C . GLN B 1 49 ? 1.567 -5.405 24.858 1.00 8.98 49 GLN B C 1
ATOM 1578 O O . GLN B 1 49 ? 1.754 -4.474 24.048 1.00 8.89 49 GLN B O 1
ATOM 1584 N N . ASN B 1 50 ? 0.506 -5.514 25.629 1.00 8.63 50 ASN B N 1
ATOM 1585 C CA . ASN B 1 50 ? -0.502 -4.404 25.641 1.00 8.55 50 ASN B CA 1
ATOM 1586 C C . ASN B 1 50 ? -0.077 -3.405 26.748 1.00 14.60 50 ASN B C 1
ATOM 1587 O O . ASN B 1 50 ? 0.899 -3.610 27.495 1.00 12.28 50 ASN B O 1
ATOM 1592 N N . VAL B 1 51 ? -0.851 -2.333 26.843 1.00 13.83 51 VAL B N 1
ATOM 1593 C CA . VAL B 1 51 ? -0.594 -1.334 27.782 1.00 16.18 51 VAL B CA 1
ATOM 1594 C C . VAL B 1 51 ? -0.729 -1.834 29.182 1.00 11.34 51 VAL B C 1
ATOM 1595 O O . VAL B 1 51 ? -1.492 -2.722 29.522 1.00 17.13 51 VAL B O 1
ATOM 1599 N N . SER B 1 52 ? 0.046 -1.197 30.051 1.00 13.94 52 SER B N 1
ATOM 1600 C CA . SER B 1 52 ? 0.037 -1.641 31.434 1.00 17.19 52 SER B CA 1
ATOM 1601 C C . SER B 1 52 ? -1.278 -1.349 32.128 1.00 22.63 52 SER B C 1
ATOM 1602 O O . SER B 1 52 ? -2.016 -0.436 31.761 1.00 20.04 52 SER B O 1
ATOM 1605 N N . SER B 1 53 ? -1.540 -2.179 33.116 1.00 21.63 53 SER B N 1
ATOM 1606 C CA . SER B 1 53 ? -2.832 -2.194 33.796 1.00 30.54 53 SER B CA 1
ATOM 1607 C C . SER B 1 53 ? -3.162 -0.949 34.590 1.00 33.13 53 SER B C 1
ATOM 1608 O O . SER B 1 53 ? -2.283 -0.381 35.233 1.00 32.60 53 SER B O 1
ATOM 1611 N N . VAL B 1 54 ? -4.436 -0.543 34.568 1.00 32.62 54 VAL B N 1
ATOM 1612 C CA . VAL B 1 54 ? -4.763 0.630 35.342 1.00 35.79 54 VAL B CA 1
ATOM 1613 C C . VAL B 1 54 ? -4.879 0.222 36.778 1.00 36.03 54 VAL B C 1
ATOM 1614 O O . VAL B 1 54 ? -4.774 1.076 37.656 1.00 37.79 54 VAL B O 1
ATOM 1618 N N . GLU B 1 55 ? -5.060 -1.054 37.075 1.00 34.16 55 GLU B N 1
ATOM 1619 C CA . GLU B 1 55 ? -5.134 -1.313 38.503 1.00 36.66 55 GLU B CA 1
ATOM 1620 C C . GLU B 1 55 ? -3.839 -1.649 39.218 1.00 33.58 55 GLU B C 1
ATO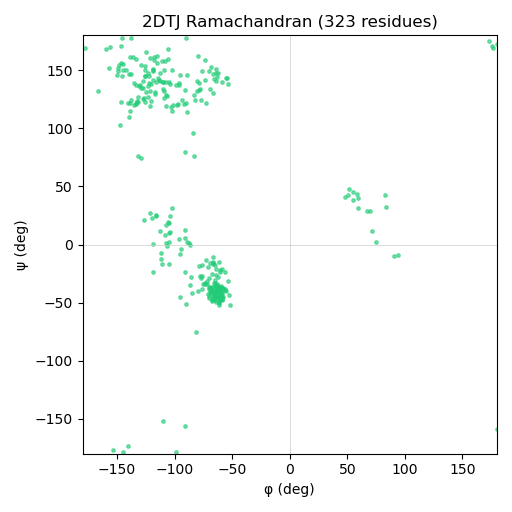M 1621 O O . GLU B 1 55 ? -3.699 -1.417 40.414 1.00 29.04 55 GLU B O 1
ATOM 1627 N N . ASP B 1 56 ? -2.882 -2.153 38.453 1.00 29.74 56 ASP B N 1
ATOM 1628 C CA . ASP B 1 56 ? -1.589 -2.616 38.943 1.00 33.38 56 ASP B CA 1
ATOM 1629 C C . ASP B 1 56 ? -0.374 -1.883 38.396 1.00 32.06 56 ASP B C 1
ATOM 1630 O O . ASP B 1 56 ? 0.731 -1.996 38.962 1.00 31.41 56 ASP B O 1
ATOM 1635 N N . GLY B 1 57 ? -0.521 -1.270 37.216 1.00 29.14 57 GLY B N 1
ATOM 1636 C CA . GLY B 1 57 ? 0.634 -0.625 36.614 1.00 29.00 57 GLY B CA 1
ATOM 1637 C C . GLY B 1 57 ? 1.657 -1.608 35.994 1.00 28.71 57 GLY B C 1
ATOM 1638 O O . GLY B 1 57 ? 2.690 -1.170 35.498 1.00 31.92 57 GLY B O 1
ATOM 1639 N N . THR B 1 58 ? 1.396 -2.911 36.008 1.00 25.74 58 THR B N 1
ATOM 1640 C CA . THR B 1 58 ? 2.362 -3.862 35.418 1.00 23.95 58 THR B CA 1
ATOM 1641 C C . THR B 1 58 ? 1.745 -4.314 34.101 1.00 19.67 58 THR B C 1
ATOM 1642 O O . THR B 1 58 ? 0.595 -4.052 33.821 1.00 21.15 58 THR B O 1
ATOM 1646 N N . THR B 1 59 ? 2.530 -4.979 33.270 1.00 17.65 59 THR B N 1
ATOM 1647 C CA . THR B 1 59 ? 1.930 -5.501 32.085 1.00 14.57 59 THR B CA 1
ATOM 1648 C C . THR B 1 59 ? 2.451 -6.919 31.818 1.00 15.87 59 THR B C 1
ATOM 1649 O O . THR B 1 59 ? 3.204 -7.447 32.593 1.00 16.02 59 THR B O 1
ATOM 1653 N N . ASP B 1 60 ? 1.948 -7.550 30.770 1.00 10.25 60 ASP B N 1
ATOM 1654 C CA . ASP B 1 60 ? 2.350 -8.893 30.420 1.00 10.71 60 ASP B CA 1
ATOM 1655 C C . ASP B 1 60 ? 2.963 -8.865 29.061 1.00 8.82 60 ASP B C 1
ATOM 1656 O O . ASP B 1 60 ? 2.643 -8.061 28.209 1.00 10.85 60 ASP B O 1
ATOM 1661 N N . ILE B 1 61 ? 3.883 -9.809 28.831 1.00 8.86 61 ILE B N 1
ATOM 1662 C CA . ILE B 1 61 ? 4.522 -9.910 27.482 1.00 9.82 61 ILE B CA 1
ATOM 1663 C C . ILE B 1 61 ? 4.355 -11.309 26.992 1.00 13.41 61 ILE B C 1
ATOM 1664 O O . ILE B 1 61 ? 4.728 -12.280 27.709 1.00 13.57 61 ILE B O 1
ATOM 1669 N N . THR B 1 62 ? 3.728 -11.466 25.811 1.00 9.92 62 THR B N 1
ATOM 1670 C CA . THR B 1 62 ? 3.572 -12.818 25.222 1.00 11.05 62 THR B CA 1
ATOM 1671 C C . THR B 1 62 ? 4.363 -12.913 23.946 1.00 10.80 62 THR B C 1
ATOM 1672 O O . THR B 1 62 ? 4.532 -11.927 23.216 1.00 10.88 62 THR B O 1
ATOM 1676 N N . PHE B 1 63 ? 4.957 -14.081 23.687 1.00 9.10 63 PHE B N 1
ATOM 1677 C CA . PHE B 1 63 ? 5.641 -14.225 22.382 1.00 10.07 63 PHE B CA 1
ATOM 1678 C C . PHE B 1 63 ? 5.461 -15.666 21.932 1.00 12.28 63 PHE B C 1
ATOM 1679 O O . PHE B 1 63 ? 5.079 -16.554 22.707 1.00 11.97 63 PHE B O 1
ATOM 1687 N N . THR B 1 64 ? 5.547 -15.846 20.619 1.00 9.77 64 THR B N 1
ATOM 1688 C CA . THR B 1 64 ? 5.435 -17.199 20.082 1.00 10.60 64 THR B CA 1
ATOM 1689 C C . THR B 1 64 ? 6.835 -17.574 19.605 1.00 12.30 64 THR B C 1
ATOM 1690 O O . THR B 1 64 ? 7.682 -16.746 19.239 1.00 10.98 64 THR B O 1
ATOM 1694 N N . CYS B 1 65 ? 7.050 -18.879 19.514 1.00 12.20 65 CYS B N 1
ATOM 1695 C CA . CYS B 1 65 ? 8.360 -19.439 19.082 1.00 12.79 65 CYS B CA 1
ATOM 1696 C C . CYS B 1 65 ? 8.096 -20.841 18.628 1.00 11.46 65 CYS B C 1
ATOM 1697 O O . CYS B 1 65 ? 7.042 -21.384 18.846 1.00 12.60 65 CYS B O 1
ATOM 1700 N N . PRO B 1 66 ? 9.078 -21.466 17.970 1.00 13.63 66 PRO B N 1
ATOM 1701 C CA . PRO B 1 66 ? 8.779 -22.843 17.567 1.00 13.96 66 PRO B CA 1
ATOM 1702 C C . PRO B 1 66 ? 8.535 -23.715 18.802 1.00 16.36 66 PRO B C 1
ATOM 1703 O O . PRO B 1 66 ? 9.162 -23.483 19.857 1.00 15.46 66 PRO B O 1
ATOM 1707 N N . ARG B 1 67 ? 7.665 -24.715 18.698 1.00 16.06 67 ARG B N 1
ATOM 1708 C CA . ARG B 1 67 ? 7.433 -25.541 19.865 1.00 14.39 67 ARG B CA 1
ATOM 1709 C C . ARG B 1 67 ? 8.755 -26.164 20.388 1.00 15.17 67 ARG B C 1
ATOM 1710 O O . ARG B 1 67 ? 8.925 -26.337 21.614 1.00 15.43 67 ARG B O 1
ATOM 1718 N N . SER B 1 68 ? 9.642 -26.568 19.468 1.00 15.75 68 SER B N 1
ATOM 1719 C CA . SER B 1 68 ? 10.939 -27.120 19.982 1.00 18.64 68 SER B CA 1
ATOM 1720 C C . SER B 1 68 ? 11.795 -26.178 20.790 1.00 17.72 68 SER B C 1
ATOM 1721 O O . SER B 1 68 ? 12.722 -26.633 21.513 1.00 19.07 68 SER B O 1
ATOM 1724 N N . ASP B 1 69 ? 11.497 -24.842 20.736 1.00 14.67 69 ASP B N 1
ATOM 1725 C CA . ASP B 1 69 ? 12.220 -23.855 21.512 1.00 13.97 69 ASP B CA 1
ATOM 1726 C C . ASP B 1 69 ? 11.489 -23.550 22.834 1.00 12.37 69 ASP B C 1
ATOM 1727 O O . ASP B 1 69 ? 12.063 -22.924 23.699 1.00 14.10 69 ASP B O 1
ATOM 1732 N N . GLY B 1 70 ? 10.271 -24.095 22.971 1.00 13.56 70 GLY B N 1
ATOM 1733 C CA . GLY B 1 70 ? 9.398 -23.681 24.079 1.00 17.66 70 GLY B CA 1
ATOM 1734 C C . GLY B 1 70 ? 9.903 -24.042 25.456 1.00 16.92 70 GLY B C 1
ATOM 1735 O O . GLY B 1 70 ? 9.920 -23.201 26.340 1.00 17.36 70 GLY B O 1
ATOM 1736 N N . ARG B 1 71 ? 10.345 -25.279 25.655 1.00 16.98 71 ARG B N 1
ATOM 1737 C CA . ARG B 1 71 ? 10.860 -25.668 26.968 1.00 19.77 71 ARG B CA 1
ATOM 1738 C C . ARG B 1 71 ? 12.113 -24.964 27.411 1.00 18.46 71 ARG B C 1
ATOM 1739 O O . ARG B 1 71 ? 12.268 -24.559 28.597 1.00 17.68 71 ARG B O 1
ATOM 1747 N N . ARG B 1 72 ? 13.008 -24.668 26.459 1.00 14.75 72 ARG B N 1
ATOM 1748 C CA . ARG B 1 72 ? 14.154 -23.906 26.793 1.00 13.62 72 ARG B CA 1
ATOM 1749 C C . ARG B 1 72 ? 13.802 -22.476 27.148 1.00 14.96 72 ARG B C 1
ATOM 1750 O O . ARG B 1 72 ? 14.400 -21.890 28.039 1.00 13.96 72 ARG B O 1
ATOM 1758 N N . ALA B 1 73 ? 12.884 -21.877 26.415 1.00 12.56 73 ALA B N 1
ATOM 1759 C CA . ALA B 1 73 ? 12.488 -20.500 26.751 1.00 12.13 73 ALA B CA 1
ATOM 1760 C C . ALA B 1 73 ? 11.884 -20.472 28.158 1.00 13.11 73 ALA B C 1
ATOM 1761 O O . ALA B 1 73 ? 12.140 -19.526 28.893 1.00 14.52 73 ALA B O 1
ATOM 1763 N N . MET B 1 74 ? 11.150 -21.509 28.527 1.00 11.90 74 MET B N 1
ATOM 1764 C CA . MET B 1 74 ? 10.581 -21.550 29.893 1.00 11.43 74 MET B CA 1
ATOM 1765 C C . MET B 1 74 ? 11.649 -21.684 30.899 1.00 13.73 74 MET B C 1
ATOM 1766 O O . MET B 1 74 ? 11.586 -21.074 31.968 1.00 17.67 74 MET B O 1
ATOM 1771 N N . GLU B 1 75 ? 12.652 -22.501 30.609 1.00 14.36 75 GLU B N 1
ATOM 1772 C CA . GLU B 1 75 ? 13.732 -22.631 31.590 1.00 15.29 75 GLU B CA 1
ATOM 1773 C C . GLU B 1 75 ? 14.405 -21.299 31.878 1.00 17.81 75 GLU B C 1
ATOM 1774 O O . GLU B 1 75 ? 14.664 -20.939 33.040 1.00 16.56 75 GLU B O 1
ATOM 1780 N N . ILE B 1 76 ? 14.726 -20.572 30.833 1.00 13.87 76 ILE B N 1
ATOM 1781 C CA . ILE B 1 76 ? 15.408 -19.304 30.956 1.00 14.17 76 ILE B CA 1
ATOM 1782 C C . ILE B 1 76 ? 14.499 -18.324 31.721 1.00 15.84 76 ILE B C 1
ATOM 1783 O O . ILE B 1 76 ? 14.984 -17.615 32.616 1.00 16.93 76 ILE B O 1
ATOM 1788 N N . LEU B 1 77 ? 13.201 -18.294 31.368 1.00 13.07 77 LEU B N 1
ATOM 1789 C CA . LEU B 1 77 ? 12.365 -17.293 31.968 1.00 15.13 77 LEU B CA 1
ATOM 1790 C C . LEU B 1 77 ? 11.973 -17.577 33.418 1.00 16.37 77 LEU B C 1
ATOM 1791 O O . LEU B 1 77 ? 11.839 -16.631 34.204 1.00 21.32 77 LEU B O 1
ATOM 1796 N N . LYS B 1 78 ? 11.805 -18.828 33.747 1.00 17.82 78 LYS B N 1
ATOM 1797 C CA . LYS B 1 78 ? 11.478 -19.203 35.141 1.00 16.44 78 LYS B CA 1
ATOM 1798 C C . LYS B 1 78 ? 12.667 -18.772 35.990 1.00 19.83 78 LYS B C 1
ATOM 1799 O O . LYS B 1 78 ? 12.476 -18.385 37.162 1.00 19.96 78 LYS B O 1
ATOM 1805 N N . LYS B 1 79 ? 13.898 -18.859 35.481 1.00 19.28 79 LYS B N 1
ATOM 1806 C CA . LYS B 1 79 ? 15.035 -18.441 36.329 1.00 23.55 79 LYS B CA 1
ATOM 1807 C C . LYS B 1 79 ? 14.899 -16.918 36.562 1.00 28.20 79 LYS B C 1
ATOM 1808 O O . LYS B 1 79 ? 15.047 -16.397 37.692 1.00 29.05 79 LYS B O 1
ATOM 1814 N N . LEU B 1 80 ? 14.629 -16.188 35.497 1.00 22.35 80 LEU B N 1
ATOM 1815 C CA . LEU B 1 80 ? 14.499 -14.765 35.666 1.00 23.83 80 LEU B CA 1
ATOM 1816 C C . LEU B 1 80 ? 13.378 -14.414 36.608 1.00 25.69 80 LEU B C 1
ATOM 1817 O O . LEU B 1 80 ? 13.570 -13.532 37.460 1.00 25.93 80 LEU B O 1
ATOM 1822 N N . GLN B 1 81 ? 12.258 -15.161 36.503 1.00 23.50 81 GLN B N 1
ATOM 1823 C CA . GLN B 1 81 ? 11.023 -14.954 37.279 1.00 22.22 81 GLN B CA 1
ATOM 1824 C C . GLN B 1 81 ? 11.338 -14.895 38.761 1.00 22.55 81 GLN B C 1
ATOM 1825 O O . GLN B 1 81 ? 10.952 -13.988 39.443 1.00 22.78 81 GLN B O 1
ATOM 1831 N N . VAL B 1 82 ? 12.036 -15.892 39.240 1.00 22.13 82 VAL B N 1
ATOM 1832 C CA . VAL B 1 82 ? 12.333 -15.905 40.648 1.00 26.28 82 VAL B CA 1
ATOM 1833 C C . VAL B 1 82 ? 13.330 -14.865 41.089 1.00 29.08 82 VAL B C 1
ATOM 1834 O O . VAL B 1 82 ? 13.392 -14.549 42.266 1.00 31.23 82 VAL B O 1
ATOM 1838 N N . GLN B 1 83 ? 14.124 -14.308 40.190 1.00 27.86 83 GLN B N 1
ATOM 1839 C CA . GLN B 1 83 ? 15.109 -13.346 40.681 1.00 31.55 83 GLN B CA 1
ATOM 1840 C C . GLN B 1 83 ? 14.497 -11.958 40.782 1.00 32.21 83 GLN B C 1
ATOM 1841 O O . GLN B 1 83 ? 14.883 -11.134 41.617 1.00 37.71 83 GLN B O 1
ATOM 1847 N N . GLY B 1 84 ? 13.511 -11.694 39.956 1.00 29.58 84 GLY B N 1
ATOM 1848 C CA . GLY B 1 84 ? 12.900 -10.385 39.986 1.00 29.95 84 GLY B CA 1
ATOM 1849 C C . GLY B 1 84 ? 11.477 -10.313 40.539 1.00 27.70 84 GLY B C 1
ATOM 1850 O O . GLY B 1 84 ? 11.116 -11.148 41.378 1.00 24.48 84 GLY B O 1
ATOM 1851 N N . ASN B 1 85 ? 10.665 -9.344 40.101 1.00 22.62 85 ASN B N 1
ATOM 1852 C CA . ASN B 1 85 ? 9.333 -9.198 40.672 1.00 22.97 85 ASN B CA 1
ATOM 1853 C C . ASN B 1 85 ? 8.206 -9.670 39.776 1.00 21.81 85 ASN B C 1
ATOM 1854 O O . ASN B 1 85 ? 7.064 -9.317 40.052 1.00 21.91 85 ASN B O 1
ATOM 1859 N N . TRP B 1 86 ? 8.492 -10.509 38.771 1.00 23.93 86 TRP B N 1
ATOM 1860 C CA . TRP B 1 86 ? 7.386 -10.934 37.905 1.00 20.98 86 TRP B CA 1
ATOM 1861 C C . TRP B 1 86 ? 6.432 -11.855 38.587 1.00 18.37 86 TRP B C 1
ATOM 1862 O O . TRP B 1 86 ? 6.761 -12.559 39.569 1.00 24.89 86 TRP B O 1
ATOM 1873 N N . THR B 1 87 ? 5.185 -11.780 38.170 1.00 19.09 87 THR B N 1
ATOM 1874 C CA . THR B 1 87 ? 4.148 -12.637 38.724 1.00 16.32 87 THR B CA 1
ATOM 1875 C C . THR B 1 87 ? 4.303 -14.106 38.389 1.00 18.85 87 THR B C 1
ATOM 1876 O O . THR B 1 87 ? 4.311 -14.954 39.293 1.00 18.79 87 THR B O 1
ATOM 1880 N N . ASN B 1 88 ? 4.543 -14.415 37.104 1.00 18.24 88 ASN B N 1
ATOM 1881 C CA . ASN B 1 88 ? 4.624 -15.808 36.725 1.00 18.02 88 ASN B CA 1
ATOM 1882 C C . ASN B 1 88 ? 4.947 -15.861 35.249 1.00 18.24 88 ASN B C 1
ATOM 1883 O O . ASN B 1 88 ? 5.019 -14.842 34.633 1.00 16.42 88 ASN B O 1
ATOM 1888 N N . VAL B 1 89 ? 5.275 -17.044 34.770 1.00 17.91 89 VAL B N 1
ATOM 1889 C CA . VAL B 1 89 ? 5.566 -17.262 33.355 1.00 15.99 89 VAL B CA 1
ATOM 1890 C C . VAL B 1 89 ? 4.721 -18.502 33.027 1.00 17.05 89 VAL B C 1
ATOM 1891 O O . VAL B 1 89 ? 4.816 -19.535 33.718 1.00 20.03 89 VAL B O 1
ATOM 1895 N N . LEU B 1 90 ? 3.890 -18.414 31.985 1.00 14.24 90 LEU B N 1
ATOM 1896 C CA . LEU B 1 90 ? 2.981 -19.450 31.523 1.00 13.03 90 LEU B CA 1
ATOM 1897 C C . LEU B 1 90 ? 3.391 -19.997 30.144 1.00 17.15 90 LEU B C 1
ATOM 1898 O O . LEU B 1 90 ? 3.977 -19.257 29.351 1.00 14.53 90 LEU B O 1
ATOM 1903 N N . TYR B 1 91 ? 3.128 -21.275 29.922 1.00 14.52 91 TYR B N 1
ATOM 1904 C CA . TYR B 1 91 ? 3.484 -21.939 28.675 1.00 13.70 91 TYR B CA 1
ATOM 1905 C C . TYR B 1 91 ? 2.264 -22.585 28.079 1.00 15.07 91 TYR B C 1
ATOM 1906 O O . TYR B 1 91 ? 1.437 -23.184 28.788 1.00 18.23 91 TYR B O 1
ATOM 1915 N N . ASP B 1 92 ? 2.202 -22.576 26.738 1.00 14.04 92 ASP B N 1
ATOM 1916 C CA . ASP B 1 92 ? 1.156 -23.167 25.997 1.00 13.19 92 ASP B CA 1
ATOM 1917 C C . ASP B 1 92 ? 1.628 -23.709 24.664 1.00 15.54 92 ASP B C 1
ATOM 1918 O O . ASP B 1 92 ? 1.893 -22.959 23.720 1.00 19.05 92 ASP B O 1
ATOM 1923 N N . ASP B 1 93 ? 1.811 -25.037 24.561 1.00 13.43 93 ASP B N 1
ATOM 1924 C CA . ASP B 1 93 ? 2.228 -25.603 23.297 1.00 13.49 93 ASP B CA 1
ATOM 1925 C C . ASP B 1 93 ? 1.078 -26.281 22.499 1.00 14.63 93 ASP B C 1
ATOM 1926 O O . ASP B 1 93 ? 1.310 -27.203 21.653 1.00 18.88 93 ASP B O 1
ATOM 1931 N N . GLN B 1 94 ? -0.141 -25.740 22.668 1.00 14.35 94 GLN B N 1
ATOM 1932 C CA . GLN B 1 94 ? -1.316 -26.268 21.967 1.00 15.34 94 GLN B CA 1
ATOM 1933 C C . GLN B 1 94 ? -2.029 -25.138 21.225 1.00 15.18 94 GLN B C 1
ATOM 1934 O O . GLN B 1 94 ? -3.196 -25.304 20.877 1.00 16.57 94 GLN B O 1
ATOM 1940 N N . VAL B 1 95 ? -1.295 -24.076 20.973 1.00 15.06 95 VAL B N 1
ATOM 1941 C CA . VAL B 1 95 ? -1.853 -22.871 20.281 1.00 14.52 95 VAL B CA 1
ATOM 1942 C C . VAL B 1 95 ? -1.696 -22.995 18.752 1.00 16.52 95 VAL B C 1
ATOM 1943 O O . VAL B 1 95 ? -0.736 -23.613 18.258 1.00 15.09 95 VAL B O 1
ATOM 1947 N N . GLY B 1 96 ? -2.690 -22.455 18.037 1.00 11.00 96 GLY B N 1
ATOM 1948 C CA . GLY B 1 96 ? -2.668 -22.388 16.585 1.00 12.43 96 GLY B CA 1
ATOM 1949 C C . GLY B 1 96 ? -2.708 -20.934 16.197 1.00 13.06 96 GLY B C 1
ATOM 1950 O O . GLY B 1 96 ? -3.273 -20.121 16.961 1.00 13.51 96 GLY B O 1
ATOM 1951 N N . LYS B 1 97 ? -2.090 -20.610 15.074 1.00 11.93 97 LYS B N 1
ATOM 1952 C CA . LYS B 1 97 ? -2.108 -19.218 14.566 1.00 11.04 97 LYS B CA 1
ATOM 1953 C C . LYS B 1 97 ? -2.817 -19.254 13.249 1.00 12.56 97 LYS B C 1
ATOM 1954 O O . LYS B 1 97 ? -2.479 -20.112 12.375 1.00 14.45 97 LYS B O 1
ATOM 1960 N N . VAL B 1 98 ? -3.761 -18.360 13.066 1.00 10.64 98 VAL B N 1
ATOM 1961 C CA . VAL B 1 98 ? -4.427 -18.218 11.759 1.00 10.94 98 VAL B CA 1
ATOM 1962 C C . VAL B 1 98 ? -4.365 -16.747 11.336 1.00 12.66 98 VAL B C 1
ATOM 1963 O O . VAL B 1 98 ? -4.620 -15.829 12.121 1.00 13.28 98 VAL B O 1
ATOM 1967 N N . SER B 1 99 ? -4.004 -16.527 10.072 1.00 11.83 99 SER B N 1
ATOM 1968 C CA . SER B 1 99 ? -3.810 -15.147 9.592 1.00 11.08 99 SER B CA 1
ATOM 1969 C C . SER B 1 99 ? -4.484 -14.888 8.266 1.00 16.32 99 SER B C 1
ATOM 1970 O O . SER B 1 99 ? -4.492 -15.792 7.427 1.00 17.61 99 SER B O 1
ATOM 1973 N N . LEU B 1 100 ? -5.117 -13.745 8.150 1.00 12.45 100 LEU B N 1
ATOM 1974 C CA . LEU B 1 100 ? -5.607 -13.279 6.855 1.00 13.66 100 LEU B CA 1
ATOM 1975 C C . LEU B 1 100 ? -4.517 -12.395 6.307 1.00 11.93 100 LEU B C 1
ATOM 1976 O O . LEU B 1 100 ? -4.075 -11.403 6.907 1.00 13.83 100 LEU B O 1
ATOM 1981 N N . VAL B 1 101 ? -4.043 -12.728 5.095 1.00 14.25 101 VAL B N 1
ATOM 1982 C CA . VAL B 1 101 ? -2.908 -12.007 4.512 1.00 13.60 101 VAL B CA 1
ATOM 1983 C C . VAL B 1 101 ? -3.387 -11.139 3.399 1.00 14.39 101 VAL B C 1
ATOM 1984 O O . VAL B 1 101 ? -4.280 -11.564 2.658 1.00 16.44 101 VAL B O 1
ATOM 1988 N N . GLY B 1 102 ? -2.854 -9.954 3.288 1.00 13.10 102 GLY B N 1
ATOM 1989 C CA . GLY B 1 102 ? -3.338 -9.048 2.233 1.00 18.00 102 GLY B CA 1
ATOM 1990 C C . GLY B 1 102 ? -2.627 -7.699 2.225 1.00 23.41 102 GLY B C 1
ATOM 1991 O O . GLY B 1 102 ? -1.493 -7.545 2.723 1.00 26.85 102 GLY B O 1
ATOM 1992 N N . ALA B 1 103 ? -3.269 -6.711 1.635 1.00 21.09 103 ALA B N 1
ATOM 1993 C CA . ALA B 1 103 ? -2.681 -5.409 1.522 1.00 21.02 103 ALA B CA 1
ATOM 1994 C C . ALA B 1 103 ? -3.785 -4.377 1.552 1.00 16.72 103 ALA B C 1
ATOM 1995 O O . ALA B 1 103 ? -4.906 -4.663 1.205 1.00 16.82 103 ALA B O 1
ATOM 1997 N N . GLY B 1 104 ? -3.408 -3.197 2.027 1.00 17.32 104 GLY B N 1
ATOM 1998 C CA . GLY B 1 104 ? -4.288 -2.037 2.065 1.00 16.12 104 GLY B CA 1
ATOM 1999 C C . GLY B 1 104 ? -5.456 -2.147 2.994 1.00 18.87 104 GLY B C 1
ATOM 2000 O O . GLY B 1 104 ? -6.511 -1.508 2.725 1.00 21.74 104 GLY B O 1
ATOM 2001 N N . MET B 1 105 ? -5.342 -2.914 4.070 1.00 17.65 105 MET B N 1
ATOM 2002 C CA . MET B 1 105 ? -6.491 -3.099 4.999 1.00 18.32 105 MET B CA 1
ATOM 2003 C C . MET B 1 105 ? -6.773 -1.926 5.921 1.00 19.60 105 MET B C 1
ATOM 2004 O O . MET B 1 105 ? -7.864 -1.851 6.445 1.00 17.75 105 MET B O 1
ATOM 2009 N N . LYS B 1 106 ? -5.783 -1.025 6.080 1.00 22.15 106 LYS B N 1
ATOM 2010 C CA . LYS B 1 106 ? -5.900 0.121 6.968 1.00 21.62 106 LYS B CA 1
ATOM 2011 C C . LYS B 1 106 ? -7.131 0.953 6.719 1.00 20.49 106 LYS B C 1
ATOM 2012 O O . LYS B 1 106 ? -7.816 1.322 7.625 1.00 19.13 106 LYS B O 1
ATOM 2018 N N . SER B 1 107 ? -7.463 1.221 5.450 1.00 17.90 107 SER B N 1
ATOM 2019 C CA . SER B 1 107 ? -8.594 2.090 5.159 1.00 17.77 107 SER B CA 1
ATOM 2020 C C . SER B 1 107 ? -9.901 1.312 5.000 1.00 18.84 107 SER B C 1
ATOM 2021 O O . SER B 1 107 ? -10.925 1.863 4.528 1.00 19.25 107 SER B O 1
ATOM 2024 N N . HIS B 1 108 ? -9.889 0.037 5.395 1.00 16.89 108 HIS B N 1
ATOM 2025 C CA . HIS B 1 108 ? -11.090 -0.786 5.294 1.00 14.87 108 HIS B CA 1
ATOM 2026 C C . HIS B 1 108 ? -11.317 -1.515 6.610 1.00 12.93 108 HIS B C 1
ATOM 2027 O O . HIS B 1 108 ? -11.073 -2.687 6.725 1.00 13.67 108 HIS B O 1
ATOM 2034 N N . PRO B 1 109 ? -11.801 -0.847 7.607 1.00 11.78 109 PRO B N 1
ATOM 2035 C CA . PRO B 1 109 ? -12.026 -1.502 8.915 1.00 10.60 109 PRO B CA 1
ATOM 2036 C C . PRO B 1 109 ? -12.999 -2.637 8.843 1.00 10.52 109 PRO B C 1
ATOM 2037 O O . PRO B 1 109 ? -13.035 -3.485 9.745 1.00 13.34 109 PRO B O 1
ATOM 2041 N N . GLY B 1 110 ? -13.860 -2.649 7.799 1.00 9.97 110 GLY B N 1
ATOM 2042 C CA . GLY B 1 110 ? -14.722 -3.815 7.696 1.00 10.76 110 GLY B CA 1
ATOM 2043 C C . GLY B 1 110 ? -13.991 -5.139 7.540 1.00 9.66 110 GLY B C 1
ATOM 2044 O O . GLY B 1 110 ? -14.544 -6.194 7.879 1.00 10.79 110 GLY B O 1
ATOM 2045 N N . VAL B 1 111 ? -12.771 -5.119 7.054 1.00 11.62 111 VAL B N 1
ATOM 2046 C CA . VAL B 1 111 ? -11.980 -6.365 6.919 1.00 10.71 111 VAL B CA 1
ATOM 2047 C C . VAL B 1 111 ? -11.774 -6.873 8.329 1.00 10.72 111 VAL B C 1
ATOM 2048 O O . VAL B 1 111 ? -11.949 -8.063 8.564 1.00 11.01 111 VAL B O 1
ATOM 2052 N N . THR B 1 112 ? -11.325 -6.023 9.250 1.00 10.13 112 THR B N 1
ATOM 2053 C CA . THR B 1 112 ? -11.109 -6.485 10.634 1.00 11.88 112 THR B CA 1
ATOM 2054 C C . THR B 1 112 ? -12.433 -6.981 11.266 1.00 11.05 112 THR B C 1
ATOM 2055 O O . THR B 1 112 ? -12.494 -7.991 11.918 1.00 11.02 112 THR B O 1
ATOM 2059 N N . ALA B 1 113 ? -13.532 -6.189 11.117 1.00 9.42 113 ALA B N 1
ATOM 2060 C CA . ALA B 1 113 ? -14.786 -6.630 11.676 1.00 9.14 113 ALA B CA 1
ATOM 2061 C C . ALA B 1 113 ? -15.223 -7.944 11.147 1.00 10.36 113 ALA B C 1
ATOM 2062 O O . ALA B 1 113 ? -15.627 -8.854 11.924 1.00 11.67 113 ALA B O 1
ATOM 2064 N N . GLU B 1 114 ? -15.119 -8.130 9.822 1.00 10.45 114 GLU B N 1
ATOM 2065 C CA . GLU B 1 114 ? -15.592 -9.420 9.267 1.00 11.12 114 GLU B CA 1
ATOM 2066 C C . GLU B 1 114 ? -14.711 -10.586 9.641 1.00 10.38 114 GLU B C 1
ATOM 2067 O O . GLU B 1 114 ? -15.224 -11.739 9.775 1.00 12.95 114 GLU B O 1
ATOM 2073 N N . PHE B 1 115 ? -13.420 -10.332 9.860 1.00 9.92 115 PHE B N 1
ATOM 2074 C CA . PHE B 1 115 ? -12.510 -11.433 10.339 1.00 10.37 115 PHE B CA 1
ATOM 2075 C C . PHE B 1 115 ? -12.995 -11.916 11.727 1.00 12.21 115 PHE B C 1
ATOM 2076 O O . PHE B 1 115 ? -13.143 -13.128 11.961 1.00 11.62 115 PHE B O 1
ATOM 2084 N N . MET B 1 116 ? -13.356 -10.977 12.611 1.00 8.98 116 MET B N 1
ATOM 2085 C CA . MET B 1 116 ? -13.822 -11.374 13.966 1.00 9.67 116 MET B CA 1
ATOM 2086 C C . MET B 1 116 ? -15.185 -12.053 13.879 1.00 13.16 116 MET B C 1
ATOM 2087 O O . MET B 1 116 ? -15.436 -12.952 14.686 1.00 12.86 116 MET B O 1
ATOM 2092 N N . GLU B 1 117 ? -16.073 -11.505 13.020 1.00 11.61 117 GLU B N 1
ATOM 2093 C CA . GLU B 1 117 ? -17.409 -12.107 12.834 1.00 12.17 117 GLU B CA 1
ATOM 2094 C C . GLU B 1 117 ? -17.322 -13.495 12.298 1.00 12.40 117 GLU B C 1
ATOM 2095 O O . GLU B 1 117 ? -18.087 -14.378 12.769 1.00 12.03 117 GLU B O 1
ATOM 2101 N N . ALA B 1 118 ? -16.421 -13.755 11.346 1.00 12.17 118 ALA B N 1
ATOM 2102 C CA . ALA B 1 118 ? -16.266 -15.075 10.767 1.00 11.63 118 ALA B CA 1
ATOM 2103 C C . ALA B 1 118 ? -15.924 -16.089 11.856 1.00 14.74 118 ALA B C 1
ATOM 2104 O O . ALA B 1 118 ? -16.519 -17.196 11.922 1.00 15.35 118 ALA B O 1
ATOM 2106 N N . LEU B 1 119 ? -14.986 -15.758 12.720 1.00 13.98 119 LEU B N 1
ATOM 2107 C CA . LEU B 1 119 ? -14.612 -16.716 13.747 1.00 13.46 119 LEU B CA 1
ATOM 2108 C C . LEU B 1 119 ? -15.698 -16.834 14.838 1.00 12.14 119 LEU B C 1
ATOM 2109 O O . LEU B 1 119 ? -15.973 -17.910 15.352 1.00 11.49 119 LEU B O 1
ATOM 2114 N N . ARG B 1 120 ? -16.394 -15.751 15.138 1.00 11.32 120 ARG B N 1
ATOM 2115 C CA . ARG B 1 120 ? -17.487 -15.804 16.113 1.00 10.31 120 ARG B CA 1
ATOM 2116 C C . ARG B 1 120 ? -18.550 -16.814 15.614 1.00 10.72 120 ARG B C 1
ATOM 2117 O O . ARG B 1 120 ? -19.073 -17.606 16.418 1.00 13.00 120 ARG B O 1
ATOM 2125 N N . ASP B 1 121 ? -18.744 -16.805 14.313 1.00 10.82 121 ASP B N 1
ATOM 2126 C CA . ASP B 1 121 ? -19.838 -17.642 13.738 1.00 10.86 121 ASP B CA 1
ATOM 2127 C C . ASP B 1 121 ? -19.558 -19.097 13.747 1.00 13.16 121 ASP B C 1
ATOM 2128 O O . ASP B 1 121 ? -20.532 -19.913 13.547 1.00 13.68 121 ASP B O 1
ATOM 2133 N N . VAL B 1 122 ? -18.329 -19.470 13.996 1.00 13.77 122 VAL B N 1
ATOM 2134 C CA . VAL B 1 122 ? -18.019 -20.860 14.168 1.00 12.04 122 VAL B CA 1
ATOM 2135 C C . VAL B 1 122 ? -17.522 -21.094 15.592 1.00 12.67 122 VAL B C 1
ATOM 2136 O O . VAL B 1 122 ? -16.775 -22.056 15.814 1.00 13.21 122 VAL B O 1
ATOM 2140 N N . ASN B 1 123 ? -17.923 -20.226 16.544 1.00 14.45 123 ASN B N 1
ATOM 2141 C CA . ASN B 1 123 ? -17.508 -20.321 17.957 1.00 14.46 123 ASN B CA 1
ATOM 2142 C C . ASN B 1 123 ? -16.002 -20.527 18.207 1.00 16.02 123 ASN B C 1
ATOM 2143 O O . ASN B 1 123 ? -15.612 -21.225 19.112 1.00 15.83 123 ASN B O 1
ATOM 2148 N N . VAL B 1 124 ? -15.146 -19.836 17.440 1.00 12.90 124 VAL B N 1
ATOM 2149 C CA . VAL B 1 124 ? -13.723 -19.927 17.669 1.00 13.19 124 VAL B CA 1
ATOM 2150 C C . VAL B 1 124 ? -13.371 -18.703 18.535 1.00 14.33 124 VAL B C 1
ATOM 2151 O O . VAL B 1 124 ? -13.627 -17.574 18.175 1.00 14.05 124 VAL B O 1
ATOM 2155 N N . ASN B 1 125 ? -12.825 -18.991 19.706 1.00 13.98 125 ASN B N 1
ATOM 2156 C CA . ASN B 1 125 ? -12.490 -17.923 20.643 1.00 10.34 125 ASN B CA 1
ATOM 2157 C C . ASN B 1 125 ? -11.118 -17.352 20.249 1.00 9.21 125 ASN B C 1
ATOM 2158 O O . ASN B 1 125 ?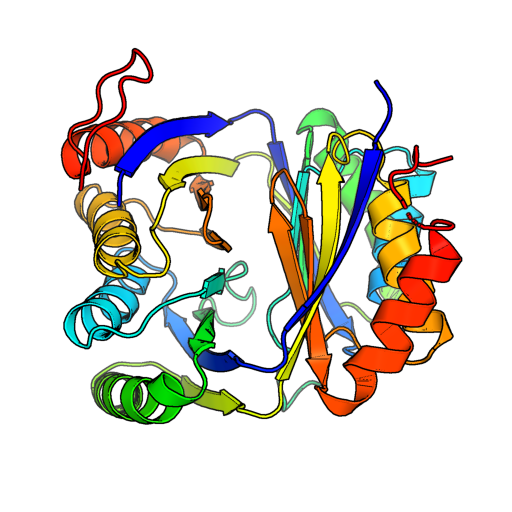 -10.098 -18.084 20.096 1.00 11.07 125 ASN B O 1
ATOM 2163 N N . ILE B 1 126 ? -11.017 -16.046 20.099 1.00 10.49 126 ILE B N 1
ATOM 2164 C CA . ILE B 1 126 ? -9.795 -15.378 19.702 1.00 10.88 126 ILE B CA 1
ATOM 2165 C C . ILE B 1 126 ? -9.030 -15.048 20.994 1.00 9.16 126 ILE B C 1
ATOM 2166 O O . ILE B 1 126 ? -9.452 -14.185 21.812 1.00 11.36 126 ILE B O 1
ATOM 2171 N N . GLU B 1 127 ? -7.894 -15.703 21.128 1.00 9.04 127 GLU B N 1
ATOM 2172 C CA . GLU B 1 127 ? -7.146 -15.607 22.381 1.00 8.91 127 GLU B CA 1
ATOM 2173 C C . GLU B 1 127 ? -6.200 -14.392 22.400 1.00 8.11 127 GLU B C 1
ATOM 2174 O O . GLU B 1 127 ? -6.025 -13.803 23.473 1.00 8.93 127 GLU B O 1
ATOM 2180 N N . LEU B 1 128 ? -5.654 -14.094 21.241 1.00 7.19 128 LEU B N 1
ATOM 2181 C CA . LEU B 1 128 ? -4.676 -13.005 21.095 1.00 8.42 128 LEU B CA 1
ATOM 2182 C C . LEU B 1 128 ? -4.854 -12.491 19.677 1.00 10.11 128 LEU B C 1
ATOM 2183 O O . LEU B 1 128 ? -5.268 -13.228 18.775 1.00 8.45 128 LEU B O 1
ATOM 2188 N N . ILE B 1 129 ? -4.661 -11.172 19.538 1.00 7.66 129 ILE B N 1
ATOM 2189 C CA . ILE B 1 129 ? -4.694 -10.548 18.189 1.00 6.62 129 ILE B CA 1
ATOM 2190 C C . ILE B 1 129 ? -3.445 -9.720 17.941 1.00 6.96 129 ILE B C 1
ATOM 2191 O O . ILE B 1 129 ? -3.009 -9.007 18.838 1.00 8.35 129 ILE B O 1
ATOM 2196 N N . SER B 1 130 ? -2.945 -9.796 16.725 1.00 7.72 130 SER B N 1
ATOM 2197 C CA . SER B 1 130 ? -1.842 -8.890 16.346 1.00 8.94 130 SER B CA 1
ATOM 2198 C C . SER B 1 130 ? -1.978 -8.620 14.886 1.00 12.41 130 SER B C 1
ATOM 2199 O O . SER B 1 130 ? -2.435 -9.435 14.152 1.00 15.21 130 SER B O 1
ATOM 2202 N N . THR B 1 131 ? -1.564 -7.452 14.460 1.00 13.89 131 THR B N 1
ATOM 2203 C CA . THR B 1 131 ? -1.715 -7.155 13.051 1.00 16.91 131 THR B CA 1
ATOM 2204 C C . THR B 1 131 ? -0.402 -6.489 12.568 1.00 21.17 131 THR B C 1
ATOM 2205 O O . THR B 1 131 ? 0.456 -5.963 13.340 1.00 21.25 131 THR B O 1
ATOM 2209 N N . SER B 1 132 ? -0.246 -6.522 11.252 1.00 18.98 132 SER B N 1
ATOM 2210 C CA . SER B 1 132 ? 0.886 -5.804 10.605 1.00 19.31 132 SER B CA 1
ATOM 2211 C C . SER B 1 132 ? 0.326 -5.296 9.278 1.00 17.56 132 SER B C 1
ATOM 2212 O O . SER B 1 132 ? -0.839 -5.473 8.945 1.00 19.49 132 SER B O 1
ATOM 2215 N N . GLU B 1 133 ? 1.189 -4.643 8.525 1.00 23.34 133 GLU B N 1
ATOM 2216 C CA . GLU B 1 133 ? 0.868 -4.088 7.233 1.00 28.21 133 GLU B CA 1
ATOM 2217 C C . GLU B 1 133 ? 0.312 -5.130 6.259 1.00 28.91 133 GLU B C 1
ATOM 2218 O O . GLU B 1 133 ? -0.376 -4.821 5.238 1.00 29.45 133 GLU B O 1
ATOM 2224 N N . ILE B 1 134 ? 0.632 -6.383 6.503 1.00 23.85 134 ILE B N 1
ATOM 2225 C CA . ILE B 1 134 ? 0.149 -7.392 5.599 1.00 24.41 134 ILE B CA 1
ATOM 2226 C C . ILE B 1 134 ? -0.752 -8.435 6.207 1.00 20.05 134 ILE B C 1
ATOM 2227 O O . ILE B 1 134 ? -1.136 -9.338 5.519 1.00 18.85 134 ILE B O 1
ATOM 2232 N N . ARG B 1 135 ? -1.063 -8.365 7.514 1.00 18.26 135 ARG B N 1
ATOM 2233 C CA . ARG B 1 135 ? -1.839 -9.441 8.027 1.00 13.89 135 ARG B CA 1
ATOM 2234 C C . ARG B 1 135 ? -2.632 -9.143 9.272 1.00 13.89 135 ARG B C 1
ATOM 2235 O O . ARG B 1 135 ? -2.329 -8.185 9.985 1.00 17.41 135 ARG B O 1
ATOM 2243 N N . ILE B 1 136 ? -3.737 -9.871 9.405 1.00 12.36 136 ILE B N 1
ATOM 2244 C CA . ILE B 1 136 ? -4.465 -9.898 10.693 1.00 12.37 136 ILE B CA 1
ATOM 2245 C C . ILE B 1 136 ? -4.158 -11.279 11.222 1.00 14.07 136 ILE B C 1
ATOM 2246 O O . ILE B 1 136 ? -4.459 -12.248 10.566 1.00 12.69 136 ILE B O 1
ATOM 2251 N N . SER B 1 137 ? -3.521 -11.403 12.390 1.00 11.03 137 SER B N 1
ATOM 2252 C CA . SER B 1 137 ? -3.221 -12.732 12.942 1.00 10.60 137 SER B CA 1
ATOM 2253 C C . SER B 1 137 ? -3.850 -12.933 14.292 1.00 11.01 137 SER B C 1
ATOM 2254 O O . SER B 1 137 ? -3.883 -12.017 15.138 1.00 12.12 137 SER B O 1
ATOM 2257 N N . VAL B 1 138 ? -4.400 -14.112 14.485 1.00 8.87 138 VAL B N 1
ATOM 2258 C CA . VAL B 1 138 ? -4.959 -14.429 15.836 1.00 9.24 138 VAL B CA 1
ATOM 2259 C C . VAL B 1 138 ? -4.438 -15.748 16.328 1.00 10.69 138 VAL B C 1
ATOM 2260 O O . VAL B 1 138 ? -4.017 -16.611 15.545 1.00 10.40 138 VAL B O 1
ATOM 2264 N N . LEU B 1 139 ? -4.405 -15.905 17.646 1.00 10.39 139 LEU B N 1
ATOM 2265 C CA . LEU B 1 139 ? -3.963 -17.161 18.251 1.00 10.34 139 LEU B CA 1
ATOM 2266 C C . LEU B 1 139 ? -5.214 -17.766 18.848 1.00 8.93 139 LEU B C 1
ATOM 2267 O O . LEU B 1 139 ? -6.021 -17.070 19.485 1.00 11.25 139 LEU B O 1
ATOM 2272 N N . ILE B 1 140 ? -5.422 -19.059 18.609 1.00 9.84 140 ILE B N 1
ATOM 2273 C CA . ILE B 1 140 ? -6.621 -19.820 19.015 1.00 9.31 140 ILE B CA 1
ATOM 2274 C C . ILE B 1 140 ? -6.183 -21.222 19.360 1.00 9.75 140 ILE B C 1
ATOM 2275 O O . ILE B 1 140 ? -5.005 -21.505 19.292 1.00 13.05 140 ILE B O 1
ATOM 2280 N N . ARG B 1 141 ? -7.134 -22.051 19.808 1.00 12.05 141 ARG B N 1
ATOM 2281 C CA . ARG B 1 141 ? -6.749 -23.453 20.098 1.00 14.66 141 ARG B CA 1
ATOM 2282 C C . ARG B 1 141 ? -6.332 -24.093 18.781 1.00 14.97 141 ARG B C 1
ATOM 2283 O O . ARG B 1 141 ? -6.980 -23.911 17.760 1.00 15.17 141 ARG B O 1
ATOM 2291 N N . GLU B 1 142 ? -5.286 -24.920 18.788 1.00 13.39 142 GLU B N 1
ATOM 2292 C CA . GLU B 1 142 ? -4.907 -25.534 17.534 1.00 13.79 142 GLU B CA 1
ATOM 2293 C C . GLU B 1 142 ? -6.023 -26.435 16.969 1.00 13.04 142 GLU B C 1
ATOM 2294 O O . GLU B 1 142 ? -6.112 -26.559 15.760 1.00 17.00 142 GLU B O 1
ATOM 2300 N N . ASP B 1 143 ? -6.858 -27.007 17.813 1.00 17.16 143 ASP B N 1
ATOM 2301 C CA . ASP B 1 143 ? -7.947 -27.855 17.278 1.00 18.07 143 ASP B CA 1
ATOM 2302 C C . ASP B 1 143 ? -8.984 -27.083 16.473 1.00 21.48 143 ASP B C 1
ATOM 2303 O O . ASP B 1 143 ? -9.732 -27.686 15.701 1.00 24.47 143 ASP B O 1
ATOM 2308 N N . ASP B 1 144 ? -9.009 -25.761 16.617 1.00 15.85 144 ASP B N 1
ATOM 2309 C CA . ASP B 1 144 ? -9.982 -24.942 15.867 1.00 16.72 144 ASP B CA 1
ATOM 2310 C C . ASP B 1 144 ? -9.379 -24.368 14.604 1.00 18.54 144 ASP B C 1
ATOM 2311 O O . ASP B 1 144 ? -10.043 -23.583 13.939 1.00 19.85 144 ASP B O 1
ATOM 2316 N N . LEU B 1 145 ? -8.141 -24.723 14.260 1.00 18.48 145 LEU B N 1
ATOM 2317 C CA . LEU B 1 145 ? -7.527 -24.122 13.043 1.0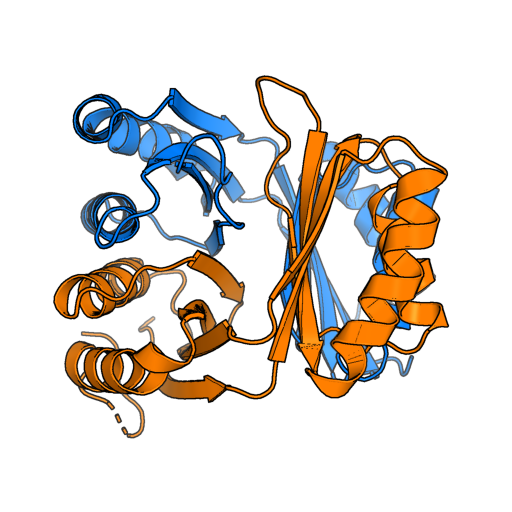0 18.71 145 LEU B CA 1
ATOM 2318 C C . LEU B 1 145 ? -8.317 -24.358 11.754 1.00 25.80 145 LEU B C 1
ATOM 2319 O O . LEU B 1 145 ? -8.377 -23.440 10.927 1.00 26.24 145 LEU B O 1
ATOM 2324 N N . ASP B 1 146 ? -8.924 -25.560 11.603 1.00 28.53 146 ASP B N 1
ATOM 2325 C CA . ASP B 1 146 ? -9.712 -25.873 10.409 1.00 27.18 146 ASP B CA 1
ATOM 2326 C C . ASP B 1 146 ? -11.020 -25.119 10.320 1.00 25.45 146 ASP B C 1
ATOM 2327 O O . ASP B 1 146 ? -11.417 -24.632 9.264 1.00 29.34 146 ASP B O 1
ATOM 2332 N N . ALA B 1 147 ? -11.745 -25.042 11.400 1.00 28.62 147 ALA B N 1
ATOM 2333 C CA . ALA B 1 147 ? -12.950 -24.325 11.334 1.00 23.27 147 ALA B CA 1
ATOM 2334 C C . ALA B 1 147 ? -12.614 -22.877 11.015 1.00 24.92 147 ALA B C 1
ATOM 2335 O O . ALA B 1 147 ? -13.277 -22.228 10.196 1.00 23.20 147 ALA B O 1
ATOM 2337 N N . ALA B 1 148 ? -11.529 -22.397 11.605 1.00 21.98 148 ALA B N 1
ATOM 2338 C CA . ALA B 1 148 ? -11.207 -20.980 11.459 1.00 17.98 148 ALA B CA 1
ATOM 2339 C C . ALA B 1 148 ? -10.813 -20.569 10.061 1.00 18.77 148 ALA B C 1
ATOM 2340 O O . ALA B 1 148 ? -11.302 -19.559 9.532 1.00 18.91 148 ALA B O 1
ATOM 2342 N N . ALA B 1 149 ? -9.914 -21.336 9.479 1.00 19.86 149 ALA B N 1
ATOM 2343 C CA . ALA B 1 149 ? -9.398 -21.052 8.144 1.00 19.50 149 ALA B CA 1
ATOM 2344 C C . ALA B 1 149 ? -10.567 -21.196 7.180 1.00 20.64 149 ALA B C 1
ATOM 2345 O O . ALA B 1 149 ? -10.722 -20.363 6.256 1.00 20.05 149 ALA B O 1
ATOM 2347 N N . ARG B 1 150 ? -11.395 -22.228 7.367 1.00 23.38 150 ARG B N 1
ATOM 2348 C CA . ARG B 1 150 ? -12.548 -22.384 6.459 1.00 22.00 150 ARG B CA 1
ATOM 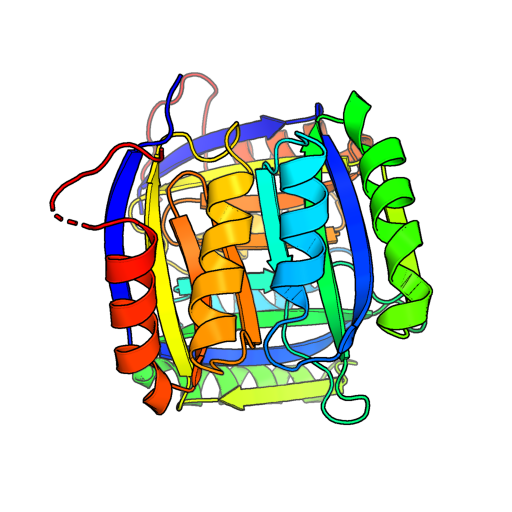2349 C C . ARG B 1 150 ? -13.520 -21.215 6.576 1.00 22.10 150 ARG B C 1
ATOM 2350 O O . ARG B 1 150 ? -13.994 -20.706 5.550 1.00 20.47 150 ARG B O 1
ATOM 2358 N N . ALA B 1 151 ? -13.745 -20.701 7.788 1.00 17.50 151 ALA B N 1
ATOM 2359 C CA . ALA B 1 151 ? -14.691 -19.616 7.965 1.00 14.61 151 ALA B CA 1
ATOM 2360 C C . ALA B 1 151 ? -14.122 -18.365 7.258 1.00 15.23 151 ALA B C 1
ATOM 2361 O O . ALA B 1 151 ? -14.898 -17.582 6.742 1.00 15.77 151 ALA B O 1
ATOM 2363 N N . LEU B 1 152 ? -12.809 -18.177 7.306 1.00 14.81 152 LEU B N 1
ATOM 2364 C CA . LEU B 1 152 ? -12.220 -16.978 6.693 1.00 14.10 152 LEU B CA 1
ATOM 2365 C C . LEU B 1 152 ? -12.282 -17.045 5.163 1.00 16.83 152 LEU B C 1
ATOM 2366 O O . LEU B 1 152 ? -12.498 -16.044 4.482 1.00 17.44 152 LEU B O 1
ATOM 2371 N N . HIS B 1 153 ? -11.969 -18.235 4.640 1.00 17.30 153 HIS B N 1
ATOM 2372 C CA . HIS B 1 153 ? -12.058 -18.391 3.182 1.00 19.55 153 HIS B CA 1
ATOM 2373 C C . HIS B 1 153 ? -13.515 -18.087 2.759 1.00 19.61 153 HIS B C 1
ATOM 2374 O O . HIS B 1 153 ? -13.779 -17.388 1.737 1.00 16.43 153 HIS B O 1
ATOM 2381 N N . GLU B 1 154 ? -14.491 -18.581 3.512 1.00 16.52 154 GLU B N 1
ATOM 2382 C CA . GLU B 1 154 ? -15.883 -18.301 3.151 1.00 18.40 154 GLU B CA 1
ATOM 2383 C C . GLU B 1 154 ? -16.245 -16.837 3.315 1.00 17.44 154 GLU B C 1
ATOM 2384 O O . GLU B 1 154 ? -16.893 -16.200 2.462 1.00 18.09 154 GLU B O 1
ATOM 2390 N N . GLN B 1 155 ? -15.791 -16.242 4.435 1.00 16.11 155 GLN B N 1
ATOM 2391 C CA . GLN B 1 155 ? -16.151 -14.858 4.706 1.00 15.20 155 GLN B CA 1
ATOM 2392 C C . GLN B 1 155 ? -15.697 -13.899 3.605 1.00 16.72 155 GLN B C 1
ATOM 2393 O O . GLN B 1 155 ? -16.428 -12.896 3.235 1.00 17.35 155 GLN B O 1
ATOM 2399 N N . PHE B 1 156 ? -14.525 -14.173 3.069 1.00 16.31 156 PHE B N 1
ATOM 2400 C CA . PHE B 1 156 ? -13.964 -13.227 2.078 1.00 16.31 156 PHE B CA 1
ATOM 2401 C C . PHE B 1 156 ? -13.988 -13.763 0.666 1.00 17.01 156 PHE B C 1
ATOM 2402 O O . PHE B 1 156 ? -13.422 -13.136 -0.266 1.00 18.88 156 PHE B O 1
ATOM 2410 N N . GLN B 1 157 ? -14.659 -14.895 0.520 1.00 20.49 157 GLN B N 1
ATOM 2411 C CA . GLN B 1 157 ? -14.786 -15.541 -0.779 1.00 21.78 157 GLN B CA 1
ATOM 2412 C C . GLN B 1 157 ? -13.435 -15.718 -1.473 1.00 19.32 157 GLN B C 1
ATOM 2413 O O . GLN B 1 157 ? -13.198 -15.389 -2.677 1.00 22.64 157 GLN B O 1
ATOM 2419 N N . LEU B 1 158 ? -12.506 -16.240 -0.677 1.00 19.23 158 LEU B N 1
ATOM 2420 C CA . LEU B 1 158 ? -11.184 -16.559 -1.115 1.00 23.47 158 LEU B CA 1
ATOM 2421 C C . LEU B 1 158 ? -11.130 -18.011 -1.483 1.00 28.74 158 LEU B C 1
ATOM 2422 O O . LEU B 1 158 ? -11.010 -18.255 -2.689 1.00 31.00 158 LEU B O 1
ATOM 2427 N N . GLU B 1 163 ? -8.343 -16.985 -5.752 1.00 37.16 163 GLU B N 1
ATOM 2428 C CA . GLU B 1 163 ? -7.023 -16.851 -5.146 1.00 35.94 163 GLU B CA 1
ATOM 2429 C C . GLU B 1 163 ? -6.844 -15.473 -4.545 1.00 34.65 163 GLU B C 1
ATOM 2430 O O . GLU B 1 163 ? -6.841 -15.420 -3.333 1.00 38.15 163 GLU B O 1
ATOM 2436 N N . ALA B 1 164 ? -6.631 -14.369 -5.287 1.00 27.60 164 ALA B N 1
ATOM 2437 C CA . ALA B 1 164 ? -6.623 -13.110 -4.523 1.00 24.85 164 ALA B CA 1
ATOM 2438 C C . ALA B 1 164 ? -7.956 -12.484 -4.766 1.00 21.50 164 ALA B C 1
ATOM 2439 O O . ALA B 1 164 ? -8.584 -12.681 -5.827 1.00 21.51 164 ALA B O 1
ATOM 2441 N N . VAL B 1 165 ? -8.437 -11.724 -3.774 1.00 16.96 165 VAL B N 1
ATOM 2442 C CA . VAL B 1 165 ? -9.712 -11.071 -3.883 1.00 16.98 165 VAL B CA 1
ATOM 2443 C C . VAL B 1 165 ? -9.710 -9.691 -3.334 1.00 17.80 165 VAL B C 1
ATOM 2444 O O . VAL B 1 165 ? -8.984 -9.336 -2.433 1.00 19.50 165 VAL B O 1
ATOM 2448 N N . VAL B 1 166 ? -10.491 -8.846 -3.953 1.00 18.02 166 VAL B N 1
ATOM 2449 C CA . VAL B 1 166 ? -10.709 -7.523 -3.504 1.00 17.70 166 VAL B CA 1
ATOM 2450 C C . VAL B 1 166 ? -11.751 -7.608 -2.331 1.00 19.27 166 VAL B C 1
ATOM 2451 O O . VAL B 1 166 ? -12.730 -8.409 -2.417 1.00 24.85 166 VAL B O 1
ATOM 2455 N N . TYR B 1 167 ? -11.547 -6.836 -1.265 1.00 18.94 167 TYR B N 1
ATOM 2456 C CA . TYR B 1 167 ? -12.505 -6.777 -0.176 1.00 17.54 167 TYR B CA 1
ATOM 2457 C C . TYR B 1 167 ? -13.716 -5.977 -0.687 1.00 18.26 167 TYR B C 1
ATOM 2458 O O . TYR B 1 167 ? -13.556 -4.851 -1.101 1.00 17.89 167 TYR B O 1
ATOM 2467 N N . ALA B 1 168 ? -14.908 -6.607 -0.658 1.00 19.41 168 ALA B N 1
ATOM 2468 C CA . ALA B 1 168 ? -16.141 -5.956 -1.167 1.00 24.14 168 ALA B CA 1
ATOM 2469 C C . ALA B 1 168 ? -17.290 -6.076 -0.184 1.00 29.32 168 ALA B C 1
ATOM 2470 O O . ALA B 1 168 ? -17.055 -6.187 1.041 1.00 27.78 168 ALA B O 1
#

InterPro domains:
  IPR001048 Aspartate/glutamate/uridylate kinase [PF00696] (3-231)
  IPR001341 Aspartate kinase [TIGR00657] (64-406)
  IPR002912 ACT domain [PS51671] (267-343)
  IPR002912 ACT domain [PS51671] (349-421)
  IPR005260 Aspartate kinase, monofunctional class [PIRSF000726] (1-412)
  IPR005260 Aspartate kinase, monofunctional class [TIGR00656] (1-407)
  IPR018042 Aspartate kinase, conserved site [PS00324] (5-13)
  IPR036393 Acetylglutamate kinase-like superfamily [G3DSA:3.40.1160.10] (1-256)
  IPR036393 Acetylglutamate kinase-like superfamily [SSF53633] (4-243)
  IPR041740 Aspartokinase catalytic domain [cd04261] (3-241)
  IPR045865 ACT-like domain [SSF55021] (251-332)
  IPR045865 ACT-like domain [SSF55021] (335-410)
  IPR054352 Aspartokinase, ACT domain [PF22468] (269-328)
  IPR054352 Aspartokinase, ACT domain [PF22468] (347-405)

Nearest PDB structures (foldseek):
  3ab4-assembly4_N  TM=9.957E-01  e=2.513E-31  Corynebacterium glutamicum
  3ab2-assembly4_P  TM=9.931E-01  e=3.274E-31  Corynebacterium glutamicum
  3ab2-assembly2_E  TM=9.781E-01  e=4.925E-30  Corynebacterium glutamicum
  3ab2-assembly1_C  TM=9.766E-01  e=2.253E-29  Corynebacterium glutamicum
  3s1t-assembly1_B  TM=9.881E-01  e=3.707E-26  Mycobacterium tuberculosis H37Rv

Organism: Corynebacterium glutamicum (strain ATCC 13032 / DSM 20300 / JCM 1318 / BCRC 11384 / CCUG 27702 / LMG 3730 / NBRC 12168 / NCIMB 10025 / NRRL B-2784 / 534) (NCBI:txid196627)

Foldseek 3Di:
DKWFAKDKDLFKKKKKFAWFAQDPPGVVVLVVLCVVVVWDWDDKDWDDDDPVRRTTMIMTMTGLVCQVVSQVSVVVCCVVRVTPGMDMGSQKMKMKIFTADCVVPVVLVVLLVVLCVVLPWDFDAWDDDRGMTMTMGGNVCRVSSRVSNCVSQVNDHPRDMGGD/DFWKWAAKDKDLFKKKKKFAFAAPDPPRVVVLVVLCVVVVFAWDDKDKDAADPVRNTTMIMTMGGPVSQVVSQVSVVVVCVVDPIDDMDIGSQKMKMKTFTADCVVPCVLVVLLVVLCVVVPWDFDDWDADRTITMTITGNVCRVSNRVSNCVSQVDNMDTRD

Sequence (327 aa):
AVLTGVATDKSEAKVTVLGISDKPGEAAKVFRALADAEINIDMVLQNVSSVEDGTTDITFTCPRSDGRRAMEILKKLQVQGNWTNVLYDDQVGKVSLVGAGMKSHPGVTAEFMEALRDVNVNIELISTSEIRISVLIREDDLDAAARALHEQFQLGGEDEAVVYEEAVLTGVATDKSEAKVTVLGISDKPGEAAKVFRALADAEINIDMVLQNVSSVEDGTTDITFTCPRSDGRRAMEILKKLQVQGNWTNVLYDDQVGKVSLVGAGMKSHPGVTAEFMEALRDVNVNIELISTSEIRISVLIREDDLDAAARALHEQFQLEAVVYA

Solvent-accessible surface area: 13345 Å² total

Radius of gyration: 18.49 Å; Cα contacts (8 Å, |Δi|>4): 832; chains: 2; bounding box: 47×41×46 Å

CATH classification: 3.30.70.260 (+1 more: 3.30.70.260)

B-factor: mean 19.38, std 8.93, range [5.34, 64.4]

Secondary structure (DSSP, 8-state):
-EEEEEEEE-SEEEEEEEEEE-STTHHHHHHHHHHHTT----EEEE-PPPTTT-EEEEEEEEEHHHHHHHHHHHHTTTTTTT-SEEEEES-EEEEEEEEE--TT-HHHHHHHHHHHHHTTPPP-EEEEETTEEEEEEEGGGHHHHHHHHHHHHT--SS---EE-/---EEEEEEEE-SEEEEEEEEEESSTTHHHHHHHHHHHTT----EEEE-PPPTTTSEEEEEEEEEHHHHHHHHHHHHHHHHHSS--EEEEESSEEEEEEEEE-GGG-HHHHHHHHHHHHHTT----EEEEETTEEEEEEEGGGHHHHHHHHHHHHT---EE--